Protein AF-A0A2E0VEB1-F1 (afdb_monomer_lite)

Secondary structure (DSSP, 8-state):
-PPPEEEEEEEE--HHHHHHHTT--SEEEEEEEEE-HHHHHHHTT--SS-EEEEEEPPEE-HHHHHHHHHHHHTT-EEEEEEEGGGGBTTB-HHHHHHHHTTEEEEE-TT--B--HHHHHHHTT--SSEEEE--SB--HHHHHHHTT---SEEEEE-SS--HHHHHHHTT---SSEEEEE--TT---HHHHHHHTT--SSEEEEE-SEE-HHHHHHHTT-SSEEEEE-SEE-HHHHHHHTTS-S-EEEEEEEEEE-HHHHHHHHTSS-SEEEEEEEEEEPTTHHHHHHTSSSEEEEEETTS-EEEE-

Foldseek 3Di:
DPFDEAEDEDQEQDLVNLLVQLPDAEEYEYAYQAYELNSLQSVLSRNHDAYEHPDEDHAYAPNSLVSQLSCVVVVRYAYAEYAQVVCVPRDDPVSSLSNQQRYLEYADPVVQDDDLVSLQSQLNAAHAEDEEEYQDDDLNSLLSNLNHAHLEYAYEYADDDLSSLLSVLSHARAAEYHYEYEEPRQDLSSLLSNLSHHHQEYEYEYAEDDLSSLLSVLSRAHAYAYEYLDYDLNSLLNNLQHQYHYEYENACDAAEQSNLLSNQPGNHQEYEYERHAYYDDCSVVSLLVHPHWYWYQHPVRDIDTRD

Sequence (307 aa):
MPVRETNYQDEELSVTKAEELIECGDDLRLVLGRLDCNAARALEAFKGNSIFIDGHLPLLDHCSAESLIALGGKGKLKLHWVVAQQHTGHLDKTTILNLARFADSVNLDGVEELDVQDARILQSFNGTQLLLYPRSMSPEVADLISRASPDLISVSIPEISPETVKALAKSRPWDEFQLDLEDGALTPNIASALSRIYAEHLTLTCTHVDAESAAQLAGYHGTLRLQCPTLGANAVRKLTASIAGLELSLDDTILERDLAEAIANGANPFVHLYGIKSLGAGTADALNSTDKVVYIETNLGEVHDFT

Structure (mmCIF, N/CA/C/O backbone):
data_AF-A0A2E0VEB1-F1
#
_entry.id   AF-A0A2E0VEB1-F1
#
loop_
_atom_site.group_PDB
_atom_site.id
_atom_site.type_symbol
_atom_site.label_atom_id
_atom_site.label_alt_id
_atom_site.label_comp_id
_atom_site.label_asym_id
_atom_site.label_entity_id
_atom_site.label_seq_id
_atom_site.pdbx_PDB_ins_code
_atom_site.Cartn_x
_atom_site.Cartn_y
_atom_site.Cartn_z
_atom_site.occupancy
_atom_site.B_iso_or_equiv
_atom_site.auth_seq_id
_atom_site.auth_comp_id
_atom_site.auth_asym_id
_atom_site.auth_atom_id
_atom_site.pdbx_PDB_model_num
ATOM 1 N N . MET A 1 1 ? -12.094 1.271 -33.494 1.00 46.84 1 MET A N 1
ATOM 2 C CA . MET A 1 1 ? -11.469 0.080 -34.112 1.00 46.84 1 MET A CA 1
ATOM 3 C C . MET A 1 1 ? -10.810 -0.695 -32.987 1.00 46.84 1 MET A C 1
ATOM 5 O O . MET A 1 1 ? -10.234 -0.021 -32.141 1.00 46.84 1 MET A O 1
ATOM 9 N N . PRO A 1 2 ? -10.949 -2.028 -32.896 1.00 49.78 2 PRO A N 1
ATOM 10 C CA . PRO A 1 2 ? -10.245 -2.785 -31.865 1.00 49.78 2 PRO A CA 1
ATOM 11 C C . PRO A 1 2 ? -8.742 -2.581 -32.068 1.00 49.78 2 PRO A C 1
ATOM 13 O O . PRO A 1 2 ? -8.255 -2.753 -33.187 1.00 49.78 2 PRO A O 1
ATOM 16 N N . VAL A 1 3 ? -8.044 -2.149 -31.017 1.00 61.06 3 VAL A N 1
ATOM 17 C CA . VAL A 1 3 ? -6.579 -2.138 -30.997 1.00 61.06 3 VAL A CA 1
ATOM 18 C C . VAL A 1 3 ? -6.155 -3.588 -31.198 1.00 61.06 3 VAL A C 1
ATOM 20 O O . VAL A 1 3 ? -6.628 -4.472 -30.484 1.00 61.06 3 VAL A O 1
ATOM 23 N N . ARG A 1 4 ? -5.382 -3.865 -32.250 1.00 79.56 4 ARG A N 1
ATOM 24 C CA . ARG A 1 4 ? -4.821 -5.203 -32.431 1.00 79.56 4 ARG A CA 1
ATOM 25 C C . ARG A 1 4 ? -3.698 -5.342 -31.421 1.00 79.56 4 ARG A C 1
ATOM 27 O O . ARG A 1 4 ? -2.869 -4.459 -31.298 1.00 79.56 4 ARG A O 1
ATOM 34 N N . GLU A 1 5 ? -3.696 -6.432 -30.686 1.00 88.56 5 GLU A N 1
ATOM 35 C CA . GLU A 1 5 ? -2.723 -6.664 -29.630 1.00 88.56 5 GLU A CA 1
ATOM 36 C C . GLU A 1 5 ? -1.904 -7.894 -29.986 1.00 88.56 5 GLU A C 1
ATOM 38 O O . GLU A 1 5 ? -2.456 -8.929 -30.374 1.00 88.56 5 GLU A O 1
ATOM 43 N N . THR A 1 6 ? -0.583 -7.766 -29.901 1.00 93.25 6 THR A N 1
ATOM 44 C CA . THR A 1 6 ? 0.331 -8.895 -30.070 1.00 93.25 6 THR A CA 1
ATOM 45 C C . THR A 1 6 ? 0.723 -9.397 -28.693 1.00 93.25 6 THR A C 1
ATOM 47 O O . THR A 1 6 ? 1.275 -8.642 -27.905 1.00 93.25 6 THR A O 1
ATOM 50 N N . ASN A 1 7 ? 0.459 -10.671 -28.414 1.00 95.62 7 ASN A N 1
ATOM 51 C CA . ASN A 1 7 ? 0.814 -11.306 -27.149 1.00 95.62 7 ASN A CA 1
ATOM 52 C C . ASN A 1 7 ? 1.990 -12.261 -27.364 1.00 95.62 7 ASN A C 1
ATOM 54 O O . ASN A 1 7 ? 1.951 -13.093 -28.275 1.00 95.62 7 ASN A O 1
ATOM 58 N N . TYR A 1 8 ? 3.011 -12.164 -26.519 1.00 96.38 8 TYR A N 1
ATOM 59 C CA . TYR A 1 8 ? 4.135 -13.090 -26.475 1.00 96.38 8 TYR A CA 1
ATOM 60 C C . TYR A 1 8 ? 4.423 -13.501 -25.034 1.00 96.38 8 TYR A C 1
ATOM 62 O O . TYR A 1 8 ? 4.493 -12.662 -24.138 1.00 96.38 8 TYR A O 1
ATOM 70 N N . GLN A 1 9 ? 4.611 -14.799 -24.823 1.00 97.44 9 GLN A N 1
ATOM 71 C CA . GLN A 1 9 ? 4.950 -15.361 -23.526 1.00 97.44 9 GLN A CA 1
ATOM 72 C C . GLN A 1 9 ? 6.049 -16.398 -23.701 1.00 97.44 9 GLN A C 1
ATOM 74 O O . GLN A 1 9 ? 5.912 -17.300 -24.528 1.00 97.44 9 GLN A O 1
ATOM 79 N N . ASP A 1 10 ? 7.111 -16.270 -22.914 1.00 96.31 10 ASP A N 1
ATOM 80 C CA . ASP A 1 10 ? 8.220 -17.220 -22.872 1.00 96.31 10 ASP A CA 1
ATOM 81 C C . ASP A 1 10 ? 9.024 -17.033 -21.580 1.00 96.31 10 ASP A C 1
ATOM 83 O O . ASP A 1 10 ? 8.872 -16.028 -20.891 1.00 96.31 10 ASP A O 1
ATOM 87 N N . GLU A 1 11 ? 9.903 -17.973 -21.252 1.00 97.12 11 GLU A N 1
ATOM 88 C CA . GLU A 1 11 ? 10.824 -17.800 -20.126 1.00 97.12 11 GLU A CA 1
ATOM 89 C C . GLU A 1 11 ? 11.879 -16.732 -20.438 1.00 97.12 11 GLU A C 1
ATOM 91 O O . GLU A 1 11 ? 12.187 -15.902 -19.591 1.00 97.12 11 GLU A O 1
ATOM 96 N N . GLU A 1 12 ? 12.402 -16.700 -21.664 1.00 96.75 12 GLU A N 1
ATOM 97 C CA . GLU A 1 12 ? 13.431 -15.752 -22.094 1.00 96.75 12 GLU A CA 1
ATOM 98 C C . GLU A 1 12 ? 13.125 -15.247 -23.507 1.00 96.75 12 GLU A C 1
ATOM 100 O O . GLU A 1 12 ? 12.863 -16.027 -24.426 1.00 96.75 12 GLU A O 1
ATOM 105 N N . LEU A 1 13 ? 13.159 -13.927 -23.705 1.00 96.88 13 LEU A N 1
ATOM 106 C CA . LEU A 1 13 ? 12.982 -13.342 -25.032 1.00 96.88 13 LEU A CA 1
ATOM 107 C C . LEU A 1 13 ? 14.304 -13.389 -25.800 1.00 96.88 13 LEU A C 1
ATOM 109 O O . LEU A 1 13 ? 15.215 -12.626 -25.504 1.00 96.88 13 LEU A O 1
ATOM 113 N N . SER A 1 14 ? 14.391 -14.226 -26.833 1.00 96.75 14 SER A N 1
ATOM 114 C CA . SER A 1 14 ? 15.559 -14.217 -27.724 1.00 96.75 14 SER A CA 1
ATOM 115 C C . SER A 1 14 ? 15.633 -12.942 -28.578 1.00 96.75 14 SER A C 1
ATOM 117 O O . SER A 1 14 ? 14.607 -12.391 -28.983 1.00 96.75 14 SER A O 1
ATOM 119 N N . VAL A 1 15 ? 16.849 -12.519 -28.946 1.00 97.38 15 VAL A N 1
ATOM 120 C CA . VAL A 1 15 ? 17.067 -11.355 -29.830 1.00 97.38 15 VAL A CA 1
ATOM 121 C C . VAL A 1 15 ? 16.353 -11.489 -31.178 1.00 97.38 15 VAL A C 1
ATOM 123 O O . VAL A 1 15 ? 15.683 -10.554 -31.600 1.00 97.38 15 VAL A O 1
ATOM 126 N N . THR A 1 16 ? 16.408 -12.661 -31.822 1.00 97.19 16 THR A N 1
ATOM 127 C CA . THR A 1 16 ? 15.713 -12.903 -33.097 1.00 97.19 16 THR A CA 1
ATOM 128 C C . THR A 1 16 ? 14.214 -12.710 -32.938 1.00 97.19 16 THR A C 1
ATOM 130 O O . THR A 1 16 ? 13.568 -12.113 -33.795 1.00 97.19 16 THR A O 1
ATOM 133 N N . LYS A 1 17 ? 13.649 -13.164 -31.813 1.00 97.44 17 LYS A N 1
ATOM 134 C CA . LYS A 1 17 ? 12.229 -12.964 -31.566 1.00 97.44 17 LYS A CA 1
ATOM 135 C C . LYS A 1 17 ? 11.895 -11.501 -31.288 1.00 97.44 17 LYS A C 1
ATOM 137 O O . LYS A 1 17 ? 10.892 -11.012 -31.796 1.00 97.44 17 LYS A O 1
ATOM 142 N N . ALA A 1 18 ? 12.733 -10.792 -30.537 1.00 97.00 18 ALA A N 1
ATOM 143 C CA . ALA A 1 18 ? 12.580 -9.355 -30.327 1.00 97.00 18 ALA A CA 1
ATOM 144 C C . ALA A 1 18 ? 12.595 -8.582 -31.663 1.00 97.00 18 ALA A C 1
ATOM 146 O O . ALA A 1 18 ? 11.740 -7.725 -31.878 1.00 97.00 18 ALA A O 1
ATOM 147 N N . GLU A 1 19 ? 13.494 -8.934 -32.589 1.00 96.50 19 GLU A N 1
ATOM 148 C CA . GLU A 1 19 ? 13.575 -8.357 -33.942 1.00 96.50 19 GLU A CA 1
ATOM 149 C C . GLU A 1 19 ? 12.328 -8.635 -34.800 1.00 96.50 19 GLU A C 1
ATOM 151 O O . GLU A 1 19 ? 11.941 -7.805 -35.620 1.00 96.50 19 GLU A O 1
ATOM 156 N N . GLU A 1 20 ? 11.653 -9.770 -34.609 1.00 95.44 20 GLU A N 1
ATOM 157 C CA . GLU A 1 20 ? 10.352 -10.011 -35.244 1.00 95.44 20 GLU A CA 1
ATOM 158 C C . GLU A 1 20 ? 9.254 -9.120 -34.645 1.00 95.44 20 GLU A C 1
ATOM 160 O O . GLU A 1 20 ? 8.394 -8.610 -35.365 1.00 95.44 20 GLU A O 1
ATOM 165 N N . LEU A 1 21 ? 9.273 -8.938 -33.321 1.00 95.38 21 LEU A N 1
ATOM 166 C CA . LEU A 1 21 ? 8.235 -8.219 -32.581 1.00 95.38 21 LEU A CA 1
ATOM 167 C C . LEU A 1 21 ? 8.317 -6.694 -32.753 1.00 95.38 21 LEU A C 1
ATOM 169 O O . LEU A 1 21 ? 7.299 -6.017 -32.618 1.00 95.38 21 LEU A O 1
ATOM 173 N N . ILE A 1 22 ? 9.481 -6.129 -33.094 1.00 94.81 22 ILE A N 1
ATOM 174 C CA . ILE A 1 22 ? 9.609 -4.673 -33.297 1.00 94.81 22 ILE A CA 1
ATOM 175 C C . ILE A 1 22 ? 8.840 -4.123 -34.497 1.00 94.81 22 ILE A C 1
ATOM 177 O O . ILE A 1 22 ? 8.548 -2.925 -34.540 1.00 94.81 22 ILE A O 1
ATOM 181 N N . GLU A 1 23 ? 8.492 -4.984 -35.453 1.00 91.88 23 GLU A N 1
ATOM 182 C CA . GLU A 1 23 ? 7.692 -4.624 -36.625 1.00 91.88 23 GLU A CA 1
ATOM 183 C C . GLU A 1 23 ? 6.181 -4.637 -36.337 1.00 91.88 23 GLU A C 1
ATOM 185 O O . GLU A 1 23 ? 5.384 -4.231 -37.188 1.00 91.88 23 GLU A O 1
ATOM 190 N N . CYS A 1 24 ? 5.758 -5.068 -35.142 1.00 86.38 24 CYS A N 1
ATOM 191 C CA . CYS A 1 24 ? 4.365 -4.971 -34.722 1.00 86.38 24 CYS A CA 1
ATOM 192 C C . CYS A 1 24 ? 3.960 -3.491 -34.610 1.00 86.38 24 CYS A C 1
ATOM 194 O O . CYS A 1 24 ? 4.562 -2.720 -33.868 1.00 86.38 24 CYS A O 1
ATOM 196 N N . GLY A 1 25 ? 2.941 -3.086 -35.375 1.00 82.50 25 GLY A N 1
ATOM 197 C CA . GLY A 1 25 ? 2.505 -1.686 -35.472 1.00 82.50 25 GLY A CA 1
ATOM 198 C C . GLY A 1 25 ? 1.573 -1.207 -34.354 1.00 82.50 25 GLY A C 1
ATOM 199 O O . GLY A 1 25 ? 1.263 -0.020 -34.304 1.00 82.50 25 GLY A O 1
ATOM 200 N N . ASP A 1 26 ? 1.136 -2.103 -33.472 1.00 90.38 26 ASP A N 1
ATOM 201 C CA . ASP A 1 26 ? 0.163 -1.822 -32.413 1.00 90.38 26 ASP A CA 1
ATOM 202 C C . ASP A 1 26 ? 0.775 -2.067 -31.017 1.00 90.38 26 ASP A C 1
ATOM 204 O O . ASP A 1 26 ? 1.963 -1.817 -30.827 1.00 90.38 26 ASP A O 1
ATOM 208 N N . ASP A 1 27 ? -0.016 -2.494 -30.030 1.00 95.31 27 ASP A N 1
ATOM 209 C CA . ASP A 1 27 ? 0.462 -2.800 -28.679 1.00 95.31 27 ASP A CA 1
ATOM 210 C C . ASP A 1 27 ? 1.055 -4.218 -28.598 1.00 95.31 27 ASP A C 1
ATOM 212 O O . ASP A 1 27 ? 0.548 -5.166 -29.212 1.00 95.31 27 ASP A O 1
ATOM 216 N N . LEU A 1 28 ? 2.141 -4.355 -27.835 1.00 96.75 28 LEU A N 1
ATOM 217 C CA . LEU A 1 28 ? 2.850 -5.609 -27.592 1.00 96.75 28 LEU A CA 1
ATOM 218 C C . LEU A 1 28 ? 2.789 -5.957 -26.104 1.00 96.75 28 LEU A C 1
ATOM 220 O O . LEU A 1 28 ? 3.340 -5.224 -25.290 1.00 96.75 28 LEU A O 1
ATOM 224 N N . ARG A 1 29 ? 2.177 -7.087 -25.751 1.00 97.19 29 ARG A N 1
ATOM 225 C CA . ARG A 1 29 ? 2.224 -7.653 -24.399 1.00 97.19 29 ARG A CA 1
ATOM 226 C C . ARG A 1 29 ? 3.253 -8.764 -24.315 1.00 97.19 29 ARG A C 1
ATOM 228 O O . ARG A 1 29 ? 3.243 -9.692 -25.127 1.00 97.19 29 ARG A O 1
ATOM 235 N N . LEU A 1 30 ? 4.112 -8.668 -23.314 1.00 97.94 30 LEU A N 1
ATOM 236 C CA . LEU A 1 30 ? 5.185 -9.600 -23.016 1.00 97.94 30 LEU A CA 1
ATOM 237 C C . LEU A 1 30 ? 4.976 -10.173 -21.614 1.00 97.94 30 LEU A C 1
ATOM 239 O O . LEU A 1 30 ? 4.878 -9.416 -20.655 1.00 97.94 30 LEU A O 1
ATOM 243 N N . VAL A 1 31 ? 4.972 -11.496 -21.489 1.00 97.81 31 VAL A N 1
ATOM 244 C CA . VAL A 1 31 ? 5.082 -12.198 -20.203 1.00 97.81 31 VAL A CA 1
ATOM 245 C C . VAL A 1 31 ? 6.397 -12.966 -20.229 1.00 97.81 31 VAL A C 1
ATOM 247 O O . VAL A 1 31 ? 6.524 -13.927 -20.987 1.00 97.81 31 VAL A O 1
ATOM 250 N N . LEU A 1 32 ? 7.3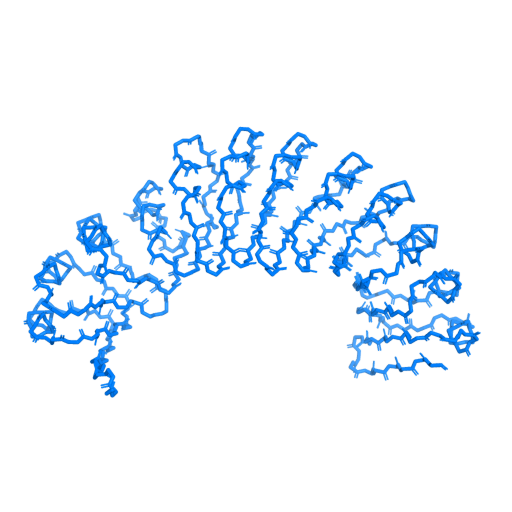86 -12.506 -19.459 1.00 97.50 32 LEU A N 1
ATOM 251 C CA . LEU A 1 32 ? 8.767 -12.996 -19.519 1.00 97.50 32 LEU A CA 1
ATOM 252 C C . LEU A 1 32 ? 9.287 -13.380 -18.132 1.00 97.50 32 LEU A C 1
ATOM 254 O O . LEU A 1 32 ? 9.046 -12.655 -17.169 1.00 97.50 32 LEU A O 1
ATOM 258 N N . GLY A 1 33 ? 10.056 -14.467 -18.040 1.00 96.44 33 GLY A N 1
ATOM 259 C CA . GLY A 1 33 ? 10.854 -14.786 -16.847 1.00 96.44 33 GLY A CA 1
ATOM 260 C C . GLY A 1 33 ? 12.166 -13.992 -16.793 1.00 96.44 33 GLY A C 1
ATOM 261 O O . GLY A 1 33 ? 12.592 -13.527 -15.733 1.00 96.44 33 GLY A O 1
ATOM 262 N N . ARG A 1 34 ? 12.784 -13.770 -17.959 1.00 96.69 34 ARG A N 1
ATOM 263 C CA . ARG A 1 34 ? 14.077 -13.108 -18.138 1.00 96.69 34 ARG A CA 1
ATOM 264 C C . ARG A 1 34 ? 14.112 -12.253 -19.405 1.00 96.69 34 ARG A C 1
ATOM 266 O O . ARG A 1 34 ? 13.533 -12.608 -20.432 1.00 96.69 34 ARG A O 1
ATOM 273 N N . LEU A 1 35 ? 14.852 -11.148 -19.345 1.00 97.69 35 LEU A N 1
ATOM 274 C CA . LEU A 1 35 ? 15.170 -10.311 -20.499 1.00 97.69 35 LEU A CA 1
ATOM 275 C C . LEU A 1 35 ? 16.677 -10.040 -20.542 1.00 97.69 35 LEU A C 1
ATOM 277 O O . LEU A 1 35 ? 17.232 -9.475 -19.600 1.00 97.69 35 LEU A O 1
ATOM 281 N N . ASP A 1 36 ? 17.330 -10.452 -21.629 1.00 96.44 36 ASP A N 1
ATOM 282 C CA . ASP A 1 36 ? 18.749 -10.180 -21.853 1.00 96.44 36 ASP A CA 1
ATOM 283 C C . ASP A 1 36 ? 18.991 -8.837 -22.567 1.00 96.44 36 ASP A C 1
ATOM 285 O O . ASP A 1 36 ? 18.118 -8.284 -23.242 1.00 96.44 36 ASP A O 1
ATOM 289 N N . CYS A 1 37 ? 20.223 -8.340 -22.450 1.00 97.62 37 CYS A N 1
ATOM 290 C CA . CYS A 1 37 ? 20.663 -7.052 -22.984 1.00 97.62 37 CYS A CA 1
ATOM 291 C C . CYS A 1 37 ? 20.481 -6.916 -24.507 1.00 97.62 37 CYS A C 1
ATOM 293 O O . CYS A 1 37 ? 20.159 -5.834 -24.998 1.00 97.62 37 CYS A O 1
ATOM 295 N N . ASN A 1 38 ? 20.682 -7.984 -25.286 1.00 98.25 38 ASN A N 1
ATOM 296 C CA . ASN A 1 38 ? 20.546 -7.929 -26.743 1.00 98.25 38 ASN A CA 1
ATOM 297 C C . ASN A 1 38 ? 19.075 -7.861 -27.155 1.00 98.25 38 ASN A C 1
ATOM 299 O O . ASN A 1 38 ? 18.721 -7.058 -28.018 1.00 98.25 38 ASN A O 1
ATOM 303 N N . ALA A 1 39 ? 18.221 -8.664 -26.522 1.00 98.19 39 ALA A N 1
ATOM 304 C CA . ALA A 1 39 ? 16.784 -8.617 -26.748 1.00 98.19 39 ALA A CA 1
ATOM 305 C C . ALA A 1 39 ? 16.184 -7.276 -26.298 1.00 98.19 39 ALA A C 1
ATOM 307 O O . ALA A 1 39 ? 15.417 -6.668 -27.044 1.00 98.19 39 ALA A O 1
ATOM 308 N N . ALA A 1 40 ? 16.592 -6.757 -25.135 1.00 98.19 40 ALA A N 1
ATOM 309 C CA . ALA A 1 40 ? 16.161 -5.450 -24.642 1.00 98.19 40 ALA A CA 1
ATOM 310 C C . ALA A 1 40 ? 16.542 -4.312 -25.604 1.00 98.19 40 ALA A C 1
ATOM 312 O O . ALA A 1 40 ? 15.709 -3.465 -25.925 1.00 98.19 40 ALA A O 1
ATOM 313 N N . ARG A 1 41 ? 17.773 -4.329 -26.134 1.00 98.44 41 ARG A N 1
ATOM 314 C CA . ARG A 1 41 ? 18.223 -3.364 -27.149 1.00 98.44 41 ARG A CA 1
ATOM 315 C C . ARG A 1 41 ? 17.449 -3.477 -28.452 1.00 98.44 41 ARG A C 1
ATOM 317 O O . ARG A 1 41 ? 17.133 -2.452 -29.050 1.00 98.44 41 ARG A O 1
ATOM 324 N N . ALA A 1 42 ? 17.138 -4.693 -28.898 1.00 98.00 42 ALA A N 1
ATOM 325 C CA . ALA A 1 42 ? 16.310 -4.882 -30.084 1.00 98.00 42 ALA A CA 1
ATOM 326 C C . ALA A 1 42 ? 14.936 -4.220 -29.890 1.00 98.00 42 ALA A C 1
ATOM 328 O O . ALA A 1 42 ? 14.505 -3.466 -30.760 1.00 98.00 42 ALA A O 1
ATOM 329 N N . LEU A 1 43 ? 14.307 -4.392 -28.719 1.00 97.94 43 LEU A N 1
ATOM 330 C CA . LEU A 1 43 ? 13.018 -3.771 -28.391 1.00 97.94 43 LEU A CA 1
ATOM 331 C C . LEU A 1 43 ? 13.036 -2.233 -28.420 1.00 97.94 43 LEU A C 1
ATOM 333 O O . LEU A 1 43 ? 11.991 -1.630 -28.652 1.00 97.94 43 LEU A O 1
ATOM 337 N N . GLU A 1 44 ? 14.180 -1.563 -28.258 1.00 96.94 44 GLU A N 1
ATOM 338 C CA . GLU A 1 44 ? 14.247 -0.095 -28.374 1.00 96.94 44 GLU A CA 1
ATOM 339 C C . GLU A 1 44 ? 13.838 0.436 -29.758 1.00 96.94 44 GLU A C 1
ATOM 341 O O . GLU A 1 44 ? 13.469 1.612 -29.882 1.00 96.94 44 GLU A O 1
ATOM 346 N N . ALA A 1 45 ? 13.910 -0.417 -30.787 1.00 96.44 45 ALA A N 1
ATOM 347 C CA . ALA A 1 45 ? 13.487 -0.128 -32.153 1.00 96.44 45 ALA A CA 1
ATOM 348 C C . ALA A 1 45 ? 11.994 -0.413 -32.407 1.00 96.44 45 ALA A C 1
ATOM 350 O O . ALA A 1 45 ? 11.546 -0.300 -33.550 1.00 96.44 45 ALA A O 1
ATOM 351 N N . PHE A 1 46 ? 11.223 -0.771 -31.371 1.00 96.81 46 PHE A N 1
ATOM 352 C CA . PHE A 1 46 ? 9.793 -1.056 -31.473 1.00 96.81 46 PHE A CA 1
ATOM 353 C C . PHE A 1 46 ? 9.024 0.107 -32.109 1.00 96.81 46 PHE A C 1
ATOM 355 O O . PHE A 1 46 ? 9.031 1.239 -31.614 1.00 96.81 46 PHE A O 1
ATOM 362 N N . LYS A 1 47 ? 8.355 -0.183 -33.231 1.00 94.88 47 LYS A N 1
ATOM 363 C CA . LYS A 1 47 ? 7.630 0.813 -34.035 1.00 94.88 47 LYS A CA 1
ATOM 364 C C . LYS A 1 47 ?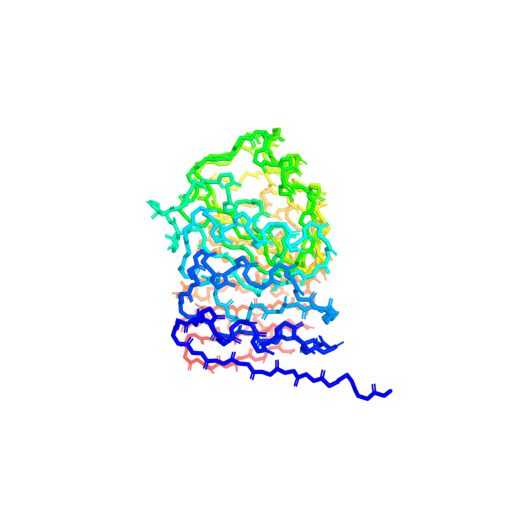 6.176 0.988 -33.604 1.00 94.88 47 LYS A C 1
ATOM 366 O O . LYS A 1 47 ? 5.561 1.985 -33.985 1.00 94.88 47 LYS A O 1
ATOM 371 N N . GLY A 1 48 ? 5.643 0.033 -32.843 1.00 94.44 48 GLY A N 1
ATOM 372 C CA . GLY A 1 48 ? 4.267 0.030 -32.362 1.00 94.44 48 GLY A CA 1
ATOM 373 C C . GLY A 1 48 ? 3.994 1.069 -31.280 1.00 94.44 48 GLY A C 1
ATOM 374 O O . GLY A 1 48 ? 4.804 1.962 -31.023 1.00 94.44 48 GLY A O 1
ATOM 375 N N . ASN A 1 49 ? 2.829 0.983 -30.643 1.00 94.75 49 ASN A N 1
ATOM 376 C CA . ASN A 1 49 ? 2.324 2.014 -29.735 1.00 94.75 49 ASN A CA 1
ATOM 377 C C . ASN A 1 49 ? 2.924 1.918 -28.334 1.00 94.75 49 ASN A C 1
ATOM 3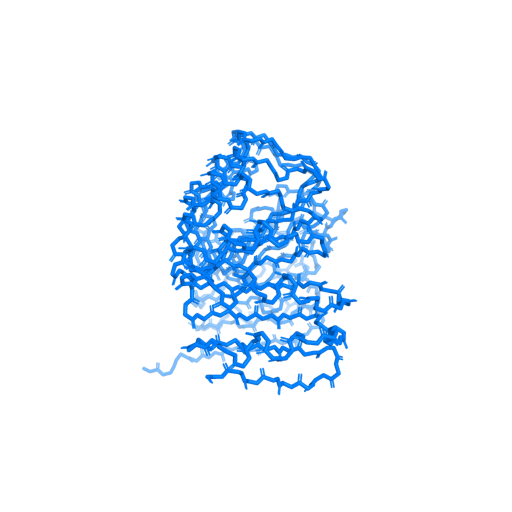79 O O . ASN A 1 49 ? 3.508 2.901 -27.875 1.00 94.75 49 ASN A O 1
ATOM 383 N N . SER A 1 50 ? 2.793 0.771 -27.672 1.00 96.19 50 SER A N 1
ATOM 384 C CA . SER A 1 50 ? 3.331 0.503 -26.336 1.00 96.19 50 SER A CA 1
ATOM 385 C C . SER A 1 50 ? 3.738 -0.963 -26.178 1.00 96.19 50 SER A C 1
ATOM 387 O O . SER A 1 50 ? 3.168 -1.855 -26.801 1.00 96.19 50 SER A O 1
ATOM 389 N N . ILE A 1 51 ? 4.727 -1.192 -25.321 1.00 97.81 51 ILE A N 1
ATOM 390 C CA . ILE A 1 51 ? 5.143 -2.491 -24.810 1.00 97.81 51 ILE A CA 1
ATOM 391 C C . ILE A 1 51 ? 4.651 -2.585 -23.368 1.00 97.81 51 ILE A C 1
ATOM 393 O O . ILE A 1 51 ? 4.989 -1.741 -22.537 1.00 97.81 51 ILE A O 1
ATOM 397 N N . PHE A 1 52 ? 3.876 -3.619 -23.086 1.00 97.69 52 PHE A N 1
ATOM 398 C CA . PHE A 1 52 ? 3.390 -3.979 -21.765 1.00 97.69 52 PHE A CA 1
ATOM 399 C C . PHE A 1 52 ? 4.167 -5.204 -21.306 1.00 97.69 52 PHE A C 1
ATOM 401 O O . PHE A 1 52 ? 4.149 -6.232 -21.981 1.00 97.69 52 PHE A O 1
ATOM 408 N N . ILE A 1 53 ? 4.866 -5.098 -20.183 1.00 97.94 53 ILE A N 1
ATOM 409 C CA . ILE A 1 53 ? 5.427 -6.264 -19.505 1.00 97.94 53 ILE A CA 1
ATOM 410 C C . ILE A 1 53 ? 4.425 -6.672 -18.430 1.00 97.94 53 ILE A C 1
ATOM 412 O O . ILE A 1 53 ? 4.323 -6.028 -17.383 1.00 97.94 53 ILE A O 1
ATOM 416 N N . ASP A 1 54 ? 3.660 -7.713 -18.739 1.00 96.19 54 ASP A N 1
ATOM 417 C CA . ASP A 1 54 ? 2.602 -8.243 -17.893 1.00 96.19 54 ASP A CA 1
ATOM 418 C C . ASP A 1 54 ? 3.187 -9.197 -16.843 1.00 96.19 54 ASP A C 1
ATOM 420 O O . ASP A 1 54 ? 4.058 -10.023 -17.119 1.00 96.19 54 ASP A O 1
ATOM 424 N N . GLY A 1 55 ? 2.667 -9.097 -15.620 1.00 94.38 55 GLY A N 1
ATOM 425 C CA . GLY A 1 55 ? 3.174 -9.842 -14.466 1.00 94.38 55 GLY A CA 1
ATOM 426 C C . GLY A 1 55 ? 4.307 -9.108 -13.747 1.00 94.38 55 GLY A C 1
ATOM 427 O O . GLY A 1 55 ? 4.271 -7.886 -13.604 1.00 94.38 55 GLY A O 1
ATOM 428 N N . HIS A 1 56 ? 5.282 -9.861 -13.240 1.00 95.00 56 HIS A N 1
ATOM 429 C CA . HIS A 1 56 ? 6.447 -9.294 -12.561 1.00 95.00 56 HIS A CA 1
ATOM 430 C C . HIS A 1 56 ? 7.504 -8.828 -13.566 1.00 95.00 56 HIS A C 1
ATOM 432 O O . HIS A 1 56 ? 7.670 -9.427 -14.627 1.00 95.00 56 HIS A O 1
ATOM 438 N N . LEU A 1 57 ? 8.254 -7.784 -13.205 1.00 97.19 57 LEU A N 1
ATOM 439 C CA . LEU A 1 57 ? 9.443 -7.355 -13.936 1.00 97.19 57 LEU A CA 1
ATOM 440 C C . LEU A 1 57 ? 10.400 -8.556 -14.124 1.00 97.19 57 LEU A C 1
ATOM 442 O O . LEU A 1 57 ? 10.854 -9.101 -13.111 1.00 97.19 57 LEU A O 1
ATOM 446 N N . PRO A 1 58 ? 10.726 -8.962 -15.371 1.00 97.31 58 PRO A N 1
ATOM 447 C CA . PRO A 1 58 ? 11.579 -10.117 -15.636 1.00 97.31 58 PRO A CA 1
ATOM 448 C C . PRO A 1 58 ? 12.962 -9.922 -15.033 1.00 97.31 58 PRO A C 1
ATOM 450 O O . PRO A 1 58 ? 13.442 -8.795 -14.930 1.00 97.31 58 PRO A O 1
ATOM 453 N N . LEU A 1 59 ? 13.645 -11.017 -14.700 1.00 96.31 59 LEU A N 1
ATOM 454 C CA . LEU A 1 59 ? 15.053 -10.959 -14.312 1.00 96.31 59 LEU A CA 1
ATOM 455 C C . LEU A 1 59 ? 15.869 -10.319 -15.437 1.00 96.31 59 LEU A C 1
ATOM 457 O O . LEU A 1 59 ? 15.824 -10.766 -16.585 1.00 96.31 59 LEU A O 1
ATOM 461 N N . LEU A 1 60 ? 16.606 -9.262 -15.114 1.00 96.38 60 LEU A N 1
ATOM 462 C CA . LEU A 1 60 ? 17.302 -8.453 -16.104 1.00 96.38 60 LEU A CA 1
ATOM 463 C C . LEU A 1 60 ? 18.570 -7.836 -15.505 1.00 96.38 60 LEU A C 1
ATOM 465 O O . LEU A 1 60 ? 18.683 -7.665 -14.292 1.00 96.38 60 LEU A O 1
ATOM 469 N N . ASP A 1 61 ? 19.549 -7.550 -16.357 1.00 95.31 61 ASP A N 1
ATOM 470 C CA . ASP A 1 61 ? 20.796 -6.885 -15.971 1.00 95.31 61 ASP A CA 1
ATOM 471 C C . ASP A 1 61 ? 20.724 -5.364 -16.190 1.00 95.31 61 ASP A C 1
ATOM 473 O O . ASP A 1 61 ? 19.759 -4.845 -16.755 1.00 95.31 61 ASP A O 1
ATOM 477 N N . HIS A 1 62 ? 21.757 -4.628 -15.765 1.00 96.69 62 HIS A N 1
ATOM 478 C CA . HIS A 1 62 ? 21.818 -3.172 -15.945 1.00 96.69 62 HIS A CA 1
ATOM 479 C C . HIS A 1 62 ? 21.626 -2.726 -17.395 1.00 96.69 62 HIS A C 1
ATOM 481 O O . HIS A 1 62 ? 20.913 -1.759 -17.635 1.00 96.69 62 HIS A O 1
ATOM 487 N N . CYS A 1 63 ? 22.210 -3.436 -18.366 1.00 97.12 63 CYS A N 1
ATOM 488 C CA . CYS A 1 63 ? 22.039 -3.089 -19.778 1.00 97.12 63 CYS A CA 1
ATOM 489 C C . CYS A 1 63 ? 20.566 -3.186 -20.202 1.00 97.12 63 CYS A C 1
ATOM 491 O O . CYS A 1 63 ? 20.028 -2.283 -20.840 1.00 97.12 63 CYS A O 1
ATOM 493 N N . SER A 1 64 ? 19.907 -4.278 -19.827 1.00 97.88 64 SER A N 1
ATOM 494 C CA . SER A 1 64 ? 18.497 -4.504 -20.130 1.00 97.88 64 SER A CA 1
ATOM 495 C C . SER A 1 64 ? 17.614 -3.455 -19.449 1.00 97.88 64 SER A C 1
ATOM 497 O O . SER A 1 64 ? 16.662 -2.955 -20.051 1.00 97.88 64 SER A O 1
ATOM 499 N N . ALA A 1 65 ? 17.961 -3.069 -18.216 1.00 98.19 65 ALA A N 1
ATOM 500 C CA . ALA A 1 65 ? 17.263 -2.035 -17.461 1.00 98.19 65 ALA A CA 1
ATOM 501 C C . ALA A 1 65 ? 17.357 -0.676 -18.159 1.00 98.19 65 ALA A C 1
ATOM 503 O O . ALA A 1 65 ? 16.349 0.014 -18.294 1.00 98.19 65 ALA A O 1
ATOM 504 N N . GLU A 1 66 ? 18.547 -0.302 -18.635 1.00 98.25 66 GLU A N 1
ATOM 505 C CA . GLU A 1 66 ? 18.773 0.940 -19.378 1.00 98.25 66 GLU A CA 1
ATOM 506 C C . GLU A 1 66 ? 17.904 1.011 -20.638 1.00 98.25 66 GLU A C 1
ATOM 508 O O . GLU A 1 66 ? 17.264 2.037 -20.879 1.00 98.25 66 GLU A O 1
ATOM 513 N N . SER A 1 67 ? 17.808 -0.083 -21.400 1.00 98.38 67 SER A N 1
ATOM 514 C CA . SER A 1 67 ? 16.942 -0.160 -22.583 1.00 98.38 67 SER A CA 1
ATOM 515 C C . SER A 1 67 ? 15.459 0.005 -22.235 1.00 98.38 67 SER A C 1
ATOM 517 O O . SER A 1 67 ? 14.739 0.752 -22.906 1.00 98.38 67 SER A O 1
ATOM 519 N N . LEU A 1 68 ? 14.991 -0.626 -21.153 1.00 98.38 68 LEU A N 1
ATOM 520 C CA . LEU A 1 68 ? 13.619 -0.446 -20.670 1.00 98.38 68 LEU A CA 1
ATOM 521 C C . LEU A 1 68 ? 13.365 0.990 -20.187 1.00 98.38 68 LEU A C 1
ATOM 523 O O . LEU A 1 68 ? 12.358 1.595 -20.555 1.00 98.38 68 LEU A O 1
ATOM 527 N N . ILE A 1 69 ? 14.292 1.589 -19.438 1.00 98.00 69 ILE A N 1
ATOM 528 C CA . ILE A 1 69 ? 14.201 2.993 -19.009 1.00 98.00 69 ILE A CA 1
ATOM 529 C C . ILE A 1 69 ? 14.149 3.925 -20.228 1.00 98.00 69 ILE A C 1
ATOM 531 O O . ILE A 1 69 ? 13.360 4.873 -20.247 1.00 98.00 69 ILE A O 1
ATOM 535 N N . ALA A 1 70 ? 14.935 3.649 -21.274 1.00 98.06 70 ALA A N 1
ATOM 536 C CA . ALA A 1 70 ? 14.913 4.414 -22.517 1.00 98.06 70 ALA A CA 1
ATOM 537 C C . ALA A 1 70 ? 13.564 4.299 -23.249 1.00 98.06 70 ALA A C 1
ATOM 539 O O . ALA A 1 70 ? 13.058 5.299 -23.767 1.00 98.06 70 ALA A O 1
ATOM 540 N N . LEU A 1 71 ? 12.949 3.112 -23.271 1.00 97.75 71 LEU A N 1
ATOM 541 C CA . LEU A 1 71 ? 11.592 2.909 -23.791 1.00 97.75 71 LEU A CA 1
ATOM 542 C C . LEU A 1 71 ? 10.541 3.662 -22.961 1.00 97.75 71 LEU A C 1
ATOM 544 O O . LEU A 1 71 ? 9.693 4.356 -23.528 1.00 97.75 71 LEU A O 1
ATOM 548 N N . GLY A 1 72 ? 10.627 3.596 -21.632 1.00 96.44 72 GLY A N 1
ATOM 549 C CA . GLY A 1 72 ? 9.753 4.339 -20.723 1.00 96.44 72 GLY A CA 1
ATOM 550 C C . GLY A 1 72 ? 9.859 5.852 -20.911 1.00 96.44 72 GLY A C 1
ATOM 551 O O . GLY A 1 72 ? 8.844 6.537 -21.024 1.00 96.44 72 GLY A O 1
ATOM 552 N N . GLY A 1 73 ? 11.074 6.378 -21.084 1.00 96.00 73 GLY A N 1
ATOM 553 C CA . GLY A 1 73 ? 11.313 7.791 -21.396 1.00 96.00 73 GLY A CA 1
ATOM 554 C C . GLY A 1 73 ? 10.698 8.256 -22.725 1.00 96.00 73 GLY A C 1
ATOM 555 O O . GLY A 1 73 ? 10.416 9.443 -22.887 1.00 96.00 73 GLY A O 1
ATOM 556 N N . LYS A 1 74 ? 10.440 7.330 -23.659 1.00 96.50 74 LYS A N 1
ATOM 557 C CA . LYS A 1 74 ? 9.721 7.577 -24.924 1.00 96.50 74 LYS A CA 1
ATOM 558 C C . LYS A 1 74 ? 8.201 7.374 -24.802 1.00 96.50 74 LYS A C 1
ATOM 560 O O . LYS A 1 74 ? 7.502 7.483 -25.807 1.00 96.50 74 LYS A O 1
ATOM 565 N N . GLY A 1 75 ? 7.691 7.046 -23.612 1.00 95.69 75 GLY A N 1
ATOM 566 C CA . GLY A 1 75 ? 6.285 6.698 -23.388 1.00 95.69 75 GLY A CA 1
ATOM 567 C C . GLY A 1 75 ? 5.873 5.372 -24.034 1.00 95.69 75 GLY A C 1
ATOM 568 O O . GLY A 1 75 ? 4.704 5.197 -24.361 1.00 95.69 75 GLY A O 1
ATOM 569 N N . LYS A 1 76 ? 6.835 4.469 -24.279 1.00 96.56 76 LYS A N 1
ATOM 570 C CA . LYS A 1 76 ? 6.620 3.179 -24.954 1.00 96.56 76 LYS A CA 1
ATOM 571 C C . LYS A 1 76 ? 6.558 1.990 -24.007 1.00 96.56 76 LYS A C 1
ATOM 573 O O . LYS A 1 76 ? 6.252 0.906 -24.476 1.00 96.56 76 LYS A O 1
ATOM 578 N N . LEU A 1 77 ? 6.871 2.160 -22.727 1.00 97.81 77 LEU A N 1
ATOM 579 C CA . LEU A 1 77 ? 6.905 1.066 -21.762 1.00 97.81 77 LEU A CA 1
ATOM 580 C C . LEU A 1 77 ? 5.822 1.247 -20.708 1.00 97.81 77 LEU A C 1
ATOM 582 O O . LEU A 1 77 ? 5.678 2.337 -20.154 1.00 97.81 77 LEU A O 1
ATOM 586 N N . LYS A 1 78 ? 5.139 0.148 -20.401 1.00 97.50 78 LYS A N 1
ATOM 587 C CA . LYS A 1 78 ? 4.360 -0.034 -19.182 1.00 97.50 78 LYS A CA 1
ATOM 588 C C . LYS A 1 78 ? 4.755 -1.351 -18.535 1.00 97.50 78 LYS A C 1
ATOM 590 O O . LYS A 1 78 ? 4.902 -2.365 -19.215 1.00 97.50 78 LYS A O 1
ATOM 595 N N . LEU A 1 79 ? 4.952 -1.321 -17.230 1.00 98.06 79 LEU A N 1
ATOM 596 C CA . LEU A 1 79 ? 5.254 -2.488 -16.415 1.00 98.06 79 LEU A CA 1
ATOM 597 C C . LEU A 1 79 ? 4.035 -2.762 -15.542 1.00 98.06 79 LEU A C 1
ATOM 599 O O . LEU A 1 79 ? 3.485 -1.833 -14.965 1.00 98.06 79 LEU A O 1
ATOM 603 N N . HIS A 1 80 ? 3.614 -4.012 -15.407 1.00 97.69 80 HIS A N 1
ATOM 604 C CA . HIS A 1 80 ? 2.521 -4.307 -14.489 1.00 97.69 80 HIS A CA 1
ATOM 605 C C . HIS A 1 80 ? 3.008 -4.232 -13.034 1.00 97.69 80 HIS A C 1
ATOM 607 O O . HIS A 1 80 ? 2.514 -3.414 -12.262 1.00 97.69 80 HIS A O 1
ATOM 613 N N . TRP A 1 81 ? 4.025 -5.020 -12.666 1.00 97.44 81 TRP A N 1
ATOM 614 C CA . TRP A 1 81 ? 4.511 -5.078 -11.285 1.00 97.44 81 TRP A CA 1
ATOM 615 C C . TRP A 1 81 ? 6.038 -5.018 -11.180 1.00 97.44 81 TRP A C 1
ATOM 617 O O . TRP A 1 81 ? 6.748 -5.852 -11.740 1.00 97.44 81 TRP A O 1
ATOM 627 N N . VAL A 1 82 ? 6.557 -4.087 -10.377 1.00 97.88 82 VAL A N 1
ATOM 628 C CA . VAL A 1 82 ? 7.967 -4.054 -9.949 1.00 97.88 82 VAL A CA 1
ATOM 629 C C . VAL A 1 82 ? 8.072 -4.454 -8.477 1.00 97.88 82 VAL A C 1
ATOM 631 O O . VAL A 1 82 ? 7.506 -3.784 -7.619 1.00 97.88 82 VAL A O 1
ATOM 634 N N . VAL A 1 83 ? 8.803 -5.531 -8.176 1.00 96.81 83 VAL A N 1
ATOM 635 C CA . VAL A 1 83 ? 9.092 -5.978 -6.800 1.00 96.81 83 VAL A CA 1
ATOM 636 C C . VAL A 1 83 ? 10.598 -5.884 -6.562 1.00 96.81 83 VAL A C 1
ATOM 638 O O . VAL A 1 83 ? 11.367 -6.653 -7.135 1.00 96.81 83 VAL A O 1
ATOM 641 N N . ALA A 1 84 ? 11.039 -4.934 -5.738 1.00 96.00 84 ALA A N 1
ATOM 642 C CA . ALA A 1 84 ? 12.459 -4.611 -5.584 1.00 96.00 84 ALA A CA 1
ATOM 643 C C . ALA A 1 84 ? 13.295 -5.789 -5.046 1.00 96.00 84 ALA A C 1
ATOM 645 O O . ALA A 1 84 ? 14.403 -6.038 -5.532 1.00 96.00 84 ALA A O 1
ATOM 646 N N . GLN A 1 85 ? 12.744 -6.569 -4.113 1.00 94.62 85 GLN A N 1
ATOM 647 C CA . GLN A 1 85 ? 13.400 -7.746 -3.543 1.00 94.62 85 GLN A CA 1
ATOM 648 C C . GLN A 1 85 ? 13.829 -8.769 -4.609 1.00 94.62 85 GLN A C 1
ATOM 650 O O . GLN A 1 85 ? 14.905 -9.353 -4.494 1.00 94.62 85 GLN A O 1
ATOM 655 N N . GLN A 1 86 ? 13.046 -8.940 -5.683 1.00 93.81 86 GLN A N 1
ATOM 656 C CA . GLN A 1 86 ? 13.356 -9.882 -6.772 1.00 93.81 86 GLN A CA 1
ATOM 657 C C . GLN A 1 86 ? 14.616 -9.494 -7.561 1.00 93.81 86 GLN A C 1
ATOM 659 O O . GLN A 1 86 ? 15.219 -10.340 -8.215 1.00 93.81 86 GLN A O 1
ATOM 664 N N . HIS A 1 87 ? 15.029 -8.227 -7.477 1.00 93.69 87 HIS A N 1
ATOM 665 C CA . HIS A 1 87 ? 16.164 -7.664 -8.214 1.00 93.69 87 HIS A CA 1
ATOM 666 C C . HIS A 1 87 ? 17.325 -7.254 -7.304 1.00 93.69 87 HIS A C 1
ATOM 668 O O . HIS A 1 87 ? 18.339 -6.732 -7.774 1.00 93.69 87 HIS A O 1
ATOM 674 N N . THR A 1 88 ? 17.209 -7.515 -6.000 1.00 88.50 88 THR A N 1
ATOM 675 C CA . THR A 1 88 ? 18.266 -7.218 -5.031 1.00 88.50 88 THR A CA 1
ATOM 676 C C . THR A 1 88 ? 19.521 -8.024 -5.357 1.00 88.50 88 THR A C 1
ATOM 678 O O . THR A 1 88 ? 19.476 -9.238 -5.534 1.00 88.50 88 THR A O 1
ATOM 681 N N . GLY A 1 89 ? 20.661 -7.338 -5.456 1.00 88.00 89 GLY A N 1
ATOM 682 C CA . GLY A 1 89 ? 21.944 -7.943 -5.833 1.00 88.00 89 GLY A CA 1
ATOM 683 C C . GLY A 1 89 ? 22.174 -8.079 -7.343 1.00 88.00 89 GLY A C 1
ATOM 684 O O . GLY A 1 89 ? 23.303 -8.355 -7.746 1.00 88.00 89 GLY A O 1
ATOM 685 N N . HIS A 1 90 ? 21.153 -7.834 -8.171 1.00 91.38 90 HIS A N 1
ATOM 686 C CA . HIS A 1 90 ? 21.261 -7.808 -9.635 1.00 91.38 90 HIS A CA 1
ATOM 687 C C . HIS A 1 90 ? 21.244 -6.384 -10.186 1.00 91.38 90 HIS A C 1
ATOM 689 O O . HIS A 1 90 ? 22.059 -6.048 -11.042 1.00 91.38 90 HIS A O 1
ATOM 695 N N . LEU A 1 91 ? 20.353 -5.545 -9.657 1.00 95.81 91 LEU A N 1
ATOM 696 C CA . LEU A 1 91 ? 20.236 -4.133 -9.998 1.00 95.81 91 LEU A CA 1
ATOM 697 C C . LEU A 1 91 ? 20.511 -3.279 -8.764 1.00 95.81 91 LEU A C 1
ATOM 699 O O . LEU A 1 91 ? 20.245 -3.682 -7.630 1.00 95.81 91 LEU A O 1
ATOM 703 N N . ASP A 1 92 ? 21.043 -2.080 -8.983 1.00 94.94 92 ASP A N 1
ATOM 704 C CA . ASP A 1 92 ? 21.101 -1.089 -7.914 1.00 94.94 92 ASP A CA 1
ATOM 705 C C . ASP A 1 92 ? 19.714 -0.479 -7.649 1.00 94.94 92 ASP A C 1
ATOM 707 O O . ASP A 1 92 ? 18.822 -0.474 -8.503 1.00 94.94 92 ASP A O 1
ATOM 711 N N . LYS A 1 93 ? 19.551 0.066 -6.438 1.00 94.75 93 LYS A N 1
ATOM 712 C CA . LYS A 1 93 ? 18.313 0.708 -5.978 1.00 94.75 93 LYS A CA 1
ATOM 713 C C . LYS A 1 93 ? 17.824 1.777 -6.958 1.00 94.75 93 LYS A C 1
ATOM 715 O O . LYS A 1 93 ? 16.646 1.808 -7.298 1.00 94.75 93 LYS A O 1
ATOM 720 N N . THR A 1 94 ? 18.716 2.644 -7.430 1.00 95.38 94 THR A N 1
ATOM 721 C CA . THR A 1 94 ? 18.356 3.759 -8.314 1.00 95.38 94 THR A CA 1
ATOM 722 C C . THR A 1 94 ? 17.793 3.267 -9.648 1.00 95.38 94 THR A C 1
ATOM 724 O O . THR A 1 94 ? 16.843 3.853 -10.167 1.00 95.38 94 THR A O 1
ATOM 727 N N . THR A 1 95 ? 18.322 2.175 -10.192 1.00 96.75 95 THR A N 1
ATOM 728 C CA . THR A 1 95 ? 17.823 1.537 -11.414 1.00 96.75 95 THR A CA 1
ATOM 729 C C . THR A 1 95 ? 16.412 0.984 -11.208 1.00 96.75 95 THR A C 1
ATOM 731 O O . THR A 1 95 ? 15.523 1.268 -12.013 1.00 96.75 95 THR A O 1
ATOM 734 N N . ILE A 1 96 ? 16.167 0.287 -10.092 1.00 96.69 96 ILE A N 1
ATOM 735 C CA . ILE A 1 96 ? 14.835 -0.231 -9.732 1.00 96.69 96 ILE A CA 1
ATOM 736 C C . ILE A 1 96 ? 13.823 0.915 -9.600 1.00 96.69 96 ILE A C 1
ATOM 738 O O . ILE A 1 96 ? 12.741 0.857 -10.183 1.00 96.69 96 ILE A O 1
ATOM 742 N N . LEU A 1 97 ? 14.181 1.991 -8.894 1.00 96.00 97 LEU A N 1
ATOM 743 C CA . LEU A 1 97 ? 13.302 3.150 -8.712 1.00 96.00 97 LEU A CA 1
ATOM 744 C C . LEU A 1 97 ? 12.997 3.873 -10.030 1.00 96.00 97 LEU A C 1
ATOM 746 O O . LEU A 1 97 ? 11.884 4.357 -10.225 1.00 96.00 97 LEU A O 1
ATOM 750 N N . ASN A 1 98 ? 13.952 3.939 -10.962 1.00 96.12 98 ASN A N 1
ATOM 751 C CA . ASN A 1 98 ? 13.694 4.518 -12.280 1.00 96.12 98 ASN A CA 1
ATOM 752 C C . ASN A 1 98 ? 12.734 3.666 -13.116 1.00 96.12 98 ASN A C 1
ATOM 754 O O . ASN A 1 98 ? 11.892 4.235 -13.809 1.00 96.12 98 ASN A O 1
ATOM 758 N N . LEU A 1 99 ? 12.821 2.335 -13.027 1.00 96.94 99 LEU A N 1
ATOM 759 C CA . LEU A 1 99 ? 11.861 1.430 -13.664 1.00 96.94 99 LEU A CA 1
ATOM 760 C C . LEU A 1 99 ? 10.467 1.545 -13.034 1.00 96.94 99 LEU A C 1
ATOM 762 O O . LEU A 1 99 ? 9.477 1.591 -13.758 1.00 96.94 99 LEU A O 1
ATOM 766 N N . ALA A 1 100 ? 10.390 1.672 -11.707 1.00 95.56 100 ALA A N 1
ATOM 767 C CA . ALA A 1 100 ? 9.139 1.790 -10.953 1.00 95.56 100 ALA A CA 1
ATOM 768 C C . ALA A 1 100 ? 8.230 2.939 -11.435 1.00 95.56 100 ALA A C 1
ATOM 770 O O . ALA A 1 100 ? 7.012 2.850 -11.330 1.00 95.56 100 ALA A O 1
ATOM 771 N N . ARG A 1 101 ? 8.794 3.995 -12.033 1.00 94.25 101 ARG A N 1
ATOM 772 C CA . ARG A 1 101 ? 8.034 5.116 -12.622 1.00 94.25 101 ARG A CA 1
ATOM 773 C C . ARG A 1 101 ? 7.137 4.714 -13.794 1.00 94.25 101 ARG A C 1
ATOM 775 O O . ARG A 1 101 ? 6.242 5.472 -14.150 1.00 94.25 101 ARG A O 1
ATOM 782 N N . PHE A 1 102 ? 7.436 3.591 -14.437 1.00 95.75 102 PHE A N 1
ATOM 783 C CA . PHE A 1 102 ? 6.687 3.069 -15.579 1.00 95.75 102 PHE A CA 1
ATOM 784 C C . PHE A 1 102 ? 5.779 1.905 -15.179 1.00 95.75 102 PHE A C 1
ATOM 786 O O . PHE A 1 102 ? 5.235 1.243 -16.062 1.00 95.75 102 PHE A O 1
ATOM 793 N N . ALA A 1 103 ? 5.668 1.625 -13.878 1.00 97.38 103 ALA A N 1
ATOM 794 C CA . ALA A 1 103 ? 4.898 0.514 -13.358 1.00 97.38 103 ALA A CA 1
ATOM 795 C C . ALA A 1 103 ? 3.503 0.933 -12.897 1.00 97.38 103 ALA A C 1
ATOM 797 O O . ALA A 1 103 ? 3.331 2.023 -12.352 1.00 97.38 103 ALA A O 1
ATOM 798 N N . ASP A 1 104 ? 2.537 0.035 -13.063 1.00 97.50 104 ASP A N 1
ATOM 799 C CA . ASP A 1 104 ? 1.216 0.170 -12.456 1.00 97.50 104 ASP A CA 1
ATOM 800 C C . ASP A 1 104 ? 1.310 -0.104 -10.946 1.00 97.50 104 ASP A C 1
ATOM 802 O O . ASP A 1 104 ? 0.789 0.665 -10.146 1.00 97.50 104 ASP A O 1
ATOM 806 N N . SER A 1 105 ? 2.050 -1.133 -10.525 1.00 98.38 105 SER A N 1
ATOM 807 C CA . SER A 1 105 ? 2.232 -1.471 -9.108 1.00 98.38 105 SER A CA 1
ATOM 808 C C . SER A 1 105 ? 3.702 -1.632 -8.734 1.00 98.38 105 SER A C 1
ATOM 810 O O . SER A 1 105 ? 4.498 -2.248 -9.449 1.00 98.38 105 SER A O 1
ATOM 812 N N . VAL A 1 106 ? 4.070 -1.097 -7.571 1.00 98.25 106 VAL A N 1
ATOM 813 C CA . VAL A 1 106 ? 5.439 -1.100 -7.054 1.00 98.25 106 VAL A CA 1
ATOM 814 C C . VAL A 1 106 ? 5.442 -1.600 -5.618 1.00 98.25 106 VAL A C 1
ATOM 816 O O . VAL A 1 106 ? 4.807 -1.020 -4.742 1.00 98.25 106 VAL A O 1
ATOM 819 N N . ASN A 1 107 ? 6.220 -2.650 -5.372 1.00 97.94 107 ASN A N 1
ATOM 820 C CA . ASN A 1 107 ? 6.560 -3.120 -4.040 1.00 97.94 107 ASN A CA 1
ATOM 821 C C . ASN A 1 107 ? 8.058 -2.899 -3.795 1.00 97.94 107 ASN A C 1
ATOM 823 O O . ASN A 1 107 ? 8.897 -3.532 -4.441 1.00 97.94 107 ASN A O 1
ATOM 827 N N . LEU A 1 108 ? 8.390 -1.990 -2.876 1.00 96.44 108 LEU A N 1
ATOM 828 C CA . LEU A 1 108 ? 9.770 -1.673 -2.504 1.00 96.44 108 LEU A CA 1
ATOM 829 C C . LEU A 1 108 ? 10.284 -2.492 -1.314 1.00 96.44 108 LEU A C 1
ATOM 831 O O . LEU A 1 108 ? 11.245 -2.081 -0.666 1.00 96.44 108 LEU A O 1
ATOM 835 N N . ASP A 1 109 ? 9.688 -3.648 -1.024 1.00 92.94 109 ASP A N 1
ATOM 836 C CA . ASP A 1 109 ? 10.270 -4.597 -0.077 1.00 92.94 109 ASP A CA 1
ATOM 837 C C . ASP A 1 109 ? 11.715 -4.943 -0.482 1.00 92.94 109 ASP A C 1
ATOM 839 O O . ASP A 1 109 ? 12.044 -5.083 -1.665 1.00 92.94 109 ASP A O 1
ATOM 843 N N . GLY A 1 110 ? 12.601 -5.009 0.508 1.00 88.81 110 GLY A N 1
ATOM 844 C CA . GLY A 1 110 ? 14.053 -5.087 0.330 1.00 88.81 110 GLY A CA 1
ATOM 845 C C . GLY A 1 110 ? 14.770 -3.741 0.128 1.00 88.81 110 GLY A C 1
ATOM 846 O O . GLY A 1 110 ? 16.000 -3.708 0.178 1.00 88.81 110 GLY A O 1
ATOM 847 N N . VAL A 1 111 ? 14.058 -2.618 -0.047 1.00 93.56 111 VAL A N 1
ATOM 848 C CA . VAL A 1 111 ? 14.662 -1.270 -0.064 1.00 93.56 111 VAL A CA 1
ATOM 849 C C . VAL A 1 111 ? 14.692 -0.701 1.354 1.00 93.56 111 VAL A C 1
ATOM 851 O O . VAL A 1 111 ? 13.744 -0.074 1.818 1.00 93.56 111 VAL A O 1
ATOM 854 N N . GLU A 1 112 ? 15.811 -0.910 2.049 1.00 91.19 112 GLU A N 1
ATOM 855 C CA . GLU A 1 112 ? 15.926 -0.590 3.482 1.00 91.19 112 GLU A CA 1
ATOM 856 C C . GLU A 1 112 ? 15.876 0.912 3.798 1.00 91.19 112 GLU A C 1
ATOM 858 O O . GLU A 1 112 ? 15.419 1.299 4.874 1.00 91.19 112 GLU A O 1
ATOM 863 N N . GLU A 1 113 ? 16.351 1.757 2.882 1.00 92.31 113 GLU A N 1
ATOM 864 C CA . GLU A 1 113 ? 16.465 3.203 3.078 1.00 92.31 113 GLU A CA 1
ATOM 865 C C . GLU A 1 113 ? 16.092 3.964 1.805 1.00 92.31 113 GLU A C 1
ATOM 867 O O . GLU A 1 113 ? 16.583 3.660 0.709 1.00 92.31 113 GLU A O 1
ATOM 872 N N . LEU A 1 114 ? 15.273 5.003 1.982 1.00 95.31 114 LEU A N 1
ATOM 873 C CA . LEU A 1 114 ? 14.933 5.986 0.960 1.00 95.31 114 LEU A CA 1
ATOM 874 C C . LEU A 1 114 ? 15.518 7.337 1.357 1.00 95.31 114 LEU A C 1
A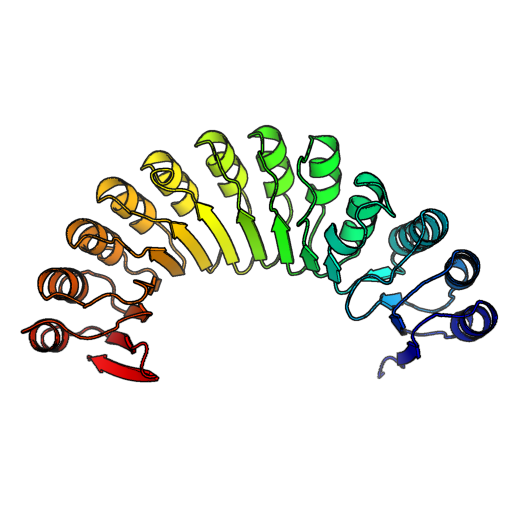TOM 876 O O . LEU A 1 114 ? 15.228 7.853 2.438 1.00 95.31 114 LEU A O 1
ATOM 880 N N . ASP A 1 115 ? 16.321 7.917 0.473 1.00 96.56 115 ASP A N 1
ATOM 881 C CA . ASP A 1 115 ? 16.806 9.281 0.628 1.00 96.56 115 ASP A CA 1
ATOM 882 C C . ASP A 1 115 ? 15.944 10.289 -0.157 1.00 96.56 115 ASP A C 1
ATOM 884 O O . ASP A 1 115 ? 14.924 9.968 -0.773 1.00 96.56 115 ASP A O 1
ATOM 888 N N . VAL A 1 116 ? 16.345 11.560 -0.118 1.00 97.75 116 VAL A N 1
ATOM 889 C CA . VAL A 1 116 ? 15.649 12.646 -0.819 1.00 97.75 116 VAL A CA 1
ATOM 890 C C . VAL A 1 116 ? 15.660 12.463 -2.343 1.00 97.75 116 VAL A C 1
ATOM 892 O O . VAL A 1 116 ? 14.708 12.875 -3.005 1.00 97.75 116 VAL A O 1
ATOM 895 N N . GLN A 1 117 ? 16.712 11.887 -2.930 1.00 97.25 117 GLN A N 1
ATOM 896 C CA . GLN A 1 117 ? 16.765 11.637 -4.373 1.00 97.25 117 GLN A CA 1
ATOM 897 C C . GLN A 1 117 ? 15.836 10.489 -4.764 1.00 97.25 117 GLN A C 1
ATOM 899 O O . GLN A 1 117 ? 15.094 10.623 -5.737 1.00 97.25 117 GLN A O 1
ATOM 904 N N . ASP A 1 118 ? 15.803 9.420 -3.971 1.00 96.81 118 ASP A N 1
ATOM 905 C CA . ASP A 1 118 ? 14.871 8.308 -4.161 1.00 96.81 118 ASP A CA 1
ATOM 906 C C . ASP A 1 118 ? 13.416 8.796 -4.100 1.00 96.81 118 ASP A C 1
ATOM 908 O O . ASP A 1 118 ? 12.604 8.516 -4.984 1.00 96.81 118 ASP A O 1
ATOM 912 N N . ALA A 1 119 ? 13.093 9.620 -3.101 1.00 97.44 119 ALA A N 1
ATOM 913 C CA . ALA A 1 119 ? 11.758 10.185 -2.945 1.00 97.44 119 ALA A CA 1
ATOM 914 C C . ALA A 1 119 ? 11.371 11.118 -4.103 1.00 97.44 119 ALA A C 1
ATOM 916 O O . ALA A 1 119 ? 10.217 11.138 -4.523 1.00 97.44 119 ALA A O 1
ATOM 917 N N . ARG A 1 120 ? 12.329 11.862 -4.676 1.00 97.44 120 ARG A N 1
ATOM 918 C CA . ARG A 1 120 ? 12.096 12.692 -5.875 1.00 97.44 120 ARG A CA 1
ATOM 919 C C . ARG A 1 120 ? 11.798 11.872 -7.121 1.00 97.44 120 ARG A C 1
ATOM 921 O O . ARG A 1 120 ? 11.106 12.370 -8.005 1.00 97.44 120 ARG A O 1
ATOM 928 N N . ILE A 1 121 ? 12.322 10.654 -7.216 1.00 95.50 121 ILE A N 1
ATOM 929 C CA . ILE A 1 121 ? 11.962 9.730 -8.293 1.00 95.50 121 ILE A CA 1
ATOM 930 C C . ILE A 1 121 ? 10.498 9.304 -8.112 1.00 95.50 121 ILE A C 1
ATOM 932 O O . ILE A 1 121 ? 9.681 9.445 -9.029 1.00 95.50 121 ILE A O 1
ATOM 936 N N . LEU A 1 122 ? 10.157 8.870 -6.898 1.00 96.31 122 LEU A N 1
ATOM 937 C CA . LEU A 1 122 ? 8.843 8.328 -6.550 1.00 96.31 122 LEU A CA 1
ATOM 938 C C . LEU A 1 122 ? 7.726 9.376 -6.472 1.00 96.31 122 LEU A C 1
ATOM 940 O O . LEU A 1 122 ? 6.574 9.029 -6.694 1.00 96.31 122 LEU A O 1
ATOM 944 N N . GLN A 1 123 ? 8.027 10.659 -6.248 1.00 96.00 123 GLN A N 1
ATOM 945 C CA . GLN A 1 123 ? 7.005 11.718 -6.156 1.00 96.00 123 GLN A CA 1
ATOM 946 C C . GLN A 1 123 ? 6.139 11.846 -7.425 1.00 96.00 123 GLN A C 1
ATOM 948 O O . GLN A 1 123 ? 5.095 12.487 -7.400 1.00 96.00 123 GLN A O 1
ATOM 953 N N . SER A 1 124 ? 6.625 11.326 -8.560 1.00 92.50 124 SER A N 1
ATOM 954 C CA . SER A 1 124 ? 5.920 11.334 -9.847 1.00 92.50 124 SER A CA 1
ATOM 955 C C . SER A 1 124 ? 5.096 10.071 -10.102 1.00 92.50 124 SER A C 1
ATOM 957 O O . SER A 1 124 ? 4.466 9.971 -11.152 1.00 92.50 124 SER A O 1
ATOM 959 N N . PHE A 1 125 ? 5.109 9.118 -9.168 1.00 95.56 125 PHE A N 1
ATOM 960 C CA . PHE A 1 125 ? 4.379 7.867 -9.284 1.00 95.56 125 PHE A CA 1
ATOM 961 C C . PHE A 1 125 ? 2.866 8.107 -9.240 1.00 95.56 125 PHE A C 1
ATOM 963 O O . PHE A 1 125 ? 2.353 8.791 -8.350 1.00 95.56 125 PHE A O 1
ATOM 970 N N . ASN A 1 126 ? 2.166 7.540 -10.217 1.00 93.81 126 ASN A N 1
ATOM 971 C CA . ASN A 1 126 ? 0.724 7.671 -10.421 1.00 93.81 126 ASN A CA 1
ATOM 972 C C . ASN A 1 126 ? 0.078 6.346 -10.870 1.00 93.81 126 ASN A C 1
ATOM 974 O O . ASN A 1 126 ? -0.939 6.373 -11.562 1.00 93.81 126 ASN A O 1
ATOM 978 N N . GLY A 1 127 ? 0.713 5.215 -10.542 1.00 94.56 127 GLY A N 1
ATOM 979 C CA . GLY A 1 127 ? 0.168 3.879 -10.775 1.00 94.56 127 GLY A CA 1
ATOM 980 C C . GLY A 1 127 ? -0.896 3.497 -9.741 1.00 94.56 127 GLY A C 1
ATOM 981 O O . GLY A 1 127 ? -1.311 4.307 -8.923 1.00 94.56 127 GLY A O 1
ATOM 982 N N . THR A 1 128 ? -1.324 2.245 -9.738 1.00 97.38 128 THR A N 1
ATOM 983 C CA . THR A 1 128 ? -2.327 1.720 -8.811 1.00 97.38 128 THR A CA 1
ATOM 984 C C . THR A 1 128 ? -1.782 1.546 -7.395 1.00 97.38 128 THR A C 1
ATOM 986 O O . THR A 1 128 ? -2.421 1.997 -6.453 1.00 97.38 128 THR A O 1
ATOM 989 N N . GLN A 1 129 ? -0.613 0.921 -7.203 1.00 98.19 129 GLN A N 1
ATOM 990 C CA . GLN A 1 129 ? -0.130 0.579 -5.853 1.00 98.19 129 GLN A CA 1
ATOM 991 C C . GLN A 1 129 ? 1.309 1.020 -5.606 1.00 98.19 129 GLN A C 1
ATOM 993 O O . GLN A 1 129 ? 2.209 0.695 -6.382 1.00 98.19 129 GLN A O 1
ATOM 998 N N . LEU A 1 130 ? 1.535 1.694 -4.477 1.00 98.12 130 LEU A N 1
ATOM 999 C CA . LEU A 1 130 ? 2.866 2.016 -3.967 1.00 98.12 130 LEU A CA 1
ATOM 1000 C C . LEU A 1 130 ? 3.042 1.450 -2.556 1.00 98.12 130 LEU A C 1
ATOM 1002 O O . LEU A 1 130 ? 2.495 1.988 -1.594 1.00 98.12 130 LEU A O 1
ATOM 1006 N N . LEU A 1 131 ? 3.821 0.374 -2.436 1.00 98.31 131 LEU A N 1
ATOM 1007 C CA . LEU A 1 131 ? 4.073 -0.316 -1.170 1.00 98.31 131 LEU A CA 1
ATOM 1008 C C . LEU A 1 131 ? 5.500 -0.029 -0.683 1.00 98.31 131 LEU A C 1
ATOM 1010 O O . LEU A 1 131 ? 6.478 -0.308 -1.386 1.00 98.31 131 LEU A O 1
ATOM 1014 N N . LEU A 1 132 ? 5.612 0.552 0.511 1.00 97.25 132 LEU A N 1
ATOM 1015 C CA . LEU A 1 132 ? 6.842 1.090 1.088 1.00 97.25 132 LEU A CA 1
ATOM 1016 C C . LEU A 1 132 ? 7.138 0.421 2.436 1.00 97.25 132 LEU A C 1
ATOM 1018 O O . LEU A 1 132 ? 6.403 0.621 3.403 1.00 97.25 132 LEU A O 1
ATOM 1022 N N . TYR A 1 133 ? 8.264 -0.294 2.507 1.00 95.38 133 TYR A N 1
ATOM 1023 C CA . TYR A 1 133 ? 8.717 -1.013 3.707 1.00 95.38 133 TYR A CA 1
ATOM 1024 C C . TYR A 1 133 ? 10.128 -0.595 4.184 1.00 95.38 133 TYR A C 1
ATOM 1026 O O . TYR A 1 133 ? 10.954 -1.465 4.476 1.00 95.38 133 TYR A O 1
ATOM 1034 N N . PRO A 1 134 ? 10.488 0.709 4.216 1.00 94.25 134 PRO A N 1
ATOM 1035 C CA . PRO A 1 134 ? 11.825 1.103 4.638 1.00 94.25 134 PRO A CA 1
ATOM 1036 C C . PRO A 1 134 ? 11.990 0.940 6.156 1.00 94.25 134 PRO A C 1
ATOM 1038 O O . PRO A 1 134 ? 11.036 1.044 6.925 1.00 94.25 134 PRO A O 1
ATOM 1041 N N . ARG A 1 135 ? 13.234 0.779 6.619 1.00 93.19 135 ARG A N 1
ATOM 1042 C CA . ARG A 1 135 ? 13.547 0.729 8.060 1.00 93.19 135 ARG A CA 1
ATOM 1043 C C . ARG A 1 135 ? 13.272 2.052 8.768 1.00 93.19 135 ARG A C 1
ATOM 1045 O O . ARG A 1 135 ? 13.002 2.067 9.962 1.00 93.19 135 ARG A O 1
ATOM 1052 N N . SER A 1 136 ? 13.399 3.162 8.046 1.00 92.69 136 SER A N 1
ATOM 1053 C CA . SER A 1 136 ? 13.101 4.500 8.550 1.00 92.69 136 SER A CA 1
ATOM 1054 C C . SER A 1 136 ? 12.704 5.432 7.408 1.00 92.69 136 SER A C 1
ATOM 1056 O O . SER A 1 136 ? 13.041 5.200 6.246 1.00 92.69 136 SER A O 1
ATOM 1058 N N . MET A 1 137 ? 12.003 6.512 7.743 1.00 94.94 137 MET A N 1
ATOM 1059 C CA . MET A 1 137 ? 11.656 7.569 6.801 1.00 94.94 137 MET A CA 1
ATOM 1060 C C . MET A 1 137 ? 11.732 8.913 7.512 1.00 94.94 137 MET A C 1
ATOM 1062 O O . MET A 1 137 ? 11.142 9.096 8.574 1.00 94.94 137 MET A O 1
ATOM 1066 N N . SER A 1 138 ? 12.462 9.865 6.933 1.00 97.00 138 SER A N 1
ATOM 1067 C CA . SER A 1 138 ? 12.481 11.226 7.463 1.00 97.00 138 SER A CA 1
ATOM 1068 C C . SER A 1 138 ? 11.201 11.978 7.069 1.00 97.00 138 SER A C 1
ATOM 1070 O O . SER A 1 138 ? 10.608 11.681 6.026 1.00 97.00 138 SER A O 1
ATOM 1072 N N . PRO A 1 139 ? 10.802 13.025 7.813 1.00 98.06 139 PRO A N 1
ATOM 1073 C CA . PRO A 1 139 ? 9.675 13.871 7.418 1.00 98.06 139 PRO A CA 1
ATOM 1074 C C . PRO A 1 139 ? 9.843 14.530 6.039 1.00 98.06 139 PRO A C 1
ATOM 1076 O O . PRO A 1 139 ? 8.854 14.803 5.365 1.00 98.06 139 PRO A O 1
ATOM 1079 N N . GLU A 1 140 ? 11.082 14.789 5.603 1.00 98.50 140 GLU A N 1
ATOM 1080 C CA . GLU A 1 140 ? 11.367 15.348 4.273 1.00 98.50 140 GLU A CA 1
ATOM 1081 C C . GLU A 1 140 ? 11.123 14.320 3.160 1.00 98.50 140 GLU A C 1
ATOM 1083 O O . GLU A 1 140 ? 10.487 14.640 2.156 1.00 98.50 140 GLU A O 1
ATOM 1088 N N . VAL A 1 141 ? 11.572 13.076 3.354 1.00 98.31 141 VAL A N 1
ATOM 1089 C CA . VAL A 1 141 ? 11.302 11.963 2.430 1.00 98.31 141 VAL A CA 1
ATOM 1090 C C . VAL A 1 141 ? 9.797 11.707 2.354 1.00 98.31 141 VAL A C 1
ATOM 1092 O O . VAL A 1 141 ? 9.245 11.656 1.258 1.00 98.31 141 VAL A O 1
ATOM 1095 N N . ALA A 1 142 ? 9.113 11.658 3.498 1.00 98.31 142 ALA A N 1
ATOM 1096 C CA . ALA A 1 142 ? 7.660 11.526 3.569 1.00 98.31 142 ALA A CA 1
ATOM 1097 C C . ALA A 1 142 ? 6.907 12.651 2.835 1.00 98.31 142 ALA A C 1
ATOM 1099 O O . ALA A 1 142 ? 5.928 12.375 2.145 1.00 98.31 142 ALA A O 1
ATOM 1100 N N . ASP A 1 143 ? 7.354 13.912 2.934 1.00 98.50 143 ASP A N 1
ATOM 1101 C CA . ASP A 1 143 ? 6.726 15.034 2.215 1.00 98.50 143 ASP A CA 1
ATOM 1102 C C . ASP A 1 143 ? 6.834 14.868 0.697 1.00 98.50 143 ASP A C 1
ATOM 1104 O O . ASP A 1 143 ? 5.883 15.159 -0.027 1.00 98.50 143 ASP A O 1
ATOM 1108 N N . LEU A 1 144 ? 7.974 14.382 0.207 1.00 98.44 144 LEU A N 1
ATOM 1109 C CA . LEU A 1 144 ? 8.176 14.117 -1.216 1.00 98.44 144 LEU A CA 1
ATOM 1110 C C . LEU A 1 144 ? 7.330 12.933 -1.690 1.00 98.44 144 LEU A C 1
ATOM 1112 O O . LEU A 1 144 ? 6.638 13.055 -2.698 1.00 98.44 144 LEU A O 1
ATOM 1116 N N . ILE A 1 145 ? 7.322 11.833 -0.933 1.00 97.50 145 ILE A N 1
ATOM 1117 C CA . ILE A 1 145 ? 6.482 10.662 -1.215 1.00 97.50 145 ILE A CA 1
ATOM 1118 C C . ILE A 1 145 ? 4.998 11.030 -1.221 1.00 97.50 145 ILE A C 1
ATOM 1120 O O . ILE A 1 145 ? 4.274 10.568 -2.095 1.00 97.50 145 ILE A O 1
ATOM 1124 N N . SER A 1 146 ? 4.553 11.928 -0.336 1.00 97.31 146 SER A N 1
ATOM 1125 C CA . SER A 1 146 ? 3.146 12.351 -0.265 1.00 97.31 146 SER A CA 1
ATOM 1126 C C . SER A 1 146 ? 2.613 13.044 -1.526 1.00 97.31 146 SER A C 1
ATOM 1128 O O . SER A 1 146 ? 1.417 13.302 -1.646 1.00 97.31 146 SER A O 1
ATOM 1130 N N . ARG A 1 147 ? 3.498 13.384 -2.469 1.00 97.19 147 ARG A N 1
ATOM 1131 C CA . ARG A 1 147 ? 3.140 13.978 -3.763 1.00 97.19 147 ARG A CA 1
ATOM 1132 C C . ARG A 1 147 ? 2.879 12.930 -4.839 1.00 97.19 147 ARG A C 1
ATOM 1134 O O . ARG A 1 147 ? 2.324 13.291 -5.875 1.00 97.19 147 ARG A O 1
ATOM 1141 N N . ALA A 1 148 ? 3.266 11.676 -4.599 1.00 96.06 148 ALA A N 1
ATOM 1142 C CA . ALA A 1 148 ? 2.791 10.561 -5.400 1.00 96.06 148 ALA A CA 1
ATOM 1143 C C . ALA A 1 148 ? 1.261 10.488 -5.295 1.00 96.06 148 ALA A C 1
ATOM 1145 O O . ALA A 1 148 ? 0.673 10.841 -4.270 1.00 96.06 148 ALA A O 1
ATOM 1146 N N . SER A 1 149 ? 0.620 10.042 -6.368 1.00 94.75 149 SER A N 1
ATOM 1147 C CA . SER A 1 149 ? -0.839 9.976 -6.459 1.00 94.75 149 SER A CA 1
ATOM 1148 C C . SER A 1 149 ? -1.300 8.585 -6.893 1.00 94.75 149 SER A C 1
ATOM 1150 O O . SER A 1 149 ? -1.963 8.489 -7.929 1.00 94.75 149 SER A O 1
ATOM 1152 N N . PRO A 1 150 ? -0.923 7.513 -6.169 1.00 97.06 150 PRO A N 1
ATOM 1153 C CA . PRO A 1 150 ? -1.411 6.187 -6.495 1.00 97.06 150 PRO A CA 1
ATOM 1154 C C . PRO A 1 150 ? -2.882 6.008 -6.106 1.00 97.06 150 PRO A C 1
ATOM 1156 O O . PRO A 1 150 ? -3.434 6.832 -5.378 1.00 97.06 150 PRO A O 1
ATOM 1159 N N . ASP A 1 151 ? -3.509 4.918 -6.535 1.00 97.62 151 ASP A N 1
ATOM 1160 C CA . ASP A 1 151 ? -4.820 4.538 -5.991 1.00 97.62 151 ASP A CA 1
ATOM 1161 C C . ASP A 1 151 ? -4.678 4.084 -4.530 1.00 97.62 151 ASP A C 1
ATOM 1163 O O . ASP A 1 151 ? -5.448 4.510 -3.672 1.00 97.62 151 ASP A O 1
ATOM 1167 N N . LEU A 1 152 ? -3.630 3.307 -4.240 1.00 98.25 152 LEU A N 1
ATOM 1168 C CA . LEU A 1 152 ? -3.282 2.807 -2.916 1.00 98.25 152 LEU A CA 1
ATOM 1169 C C . LEU A 1 152 ? -1.837 3.146 -2.549 1.00 98.25 152 LEU A C 1
ATOM 1171 O O . LEU A 1 152 ? -0.898 2.897 -3.314 1.00 98.25 152 LEU A O 1
ATOM 1175 N N . ILE A 1 153 ? -1.644 3.637 -1.327 1.00 97.94 153 ILE A N 1
ATOM 1176 C CA . ILE A 1 153 ? -0.328 3.716 -0.689 1.00 97.94 153 ILE A CA 1
ATOM 1177 C C . ILE A 1 153 ? -0.323 2.874 0.585 1.00 97.94 153 ILE A C 1
ATOM 1179 O O . ILE A 1 153 ? -1.195 3.027 1.435 1.00 97.94 153 ILE A O 1
ATOM 118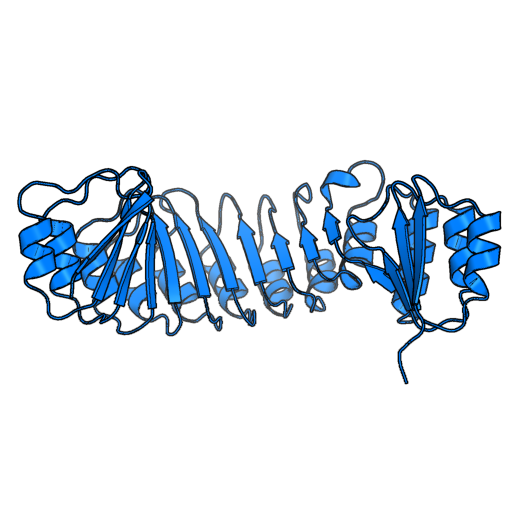3 N N . SER A 1 154 ? 0.674 2.001 0.717 1.00 98.12 154 SER A N 1
ATOM 1184 C CA . SER A 1 154 ? 0.906 1.218 1.929 1.00 98.12 154 SER A CA 1
ATOM 1185 C C . SER A 1 154 ? 2.269 1.553 2.491 1.00 98.12 154 SER A C 1
ATOM 1187 O O . SER A 1 154 ? 3.274 1.468 1.783 1.00 98.12 154 SER A O 1
ATOM 1189 N N . VAL A 1 155 ? 2.310 1.918 3.766 1.00 97.38 155 VAL A N 1
ATOM 1190 C CA . VAL A 1 155 ? 3.544 2.250 4.470 1.00 97.38 155 VAL A CA 1
ATOM 1191 C C . VAL A 1 155 ? 3.650 1.387 5.717 1.00 97.38 155 VAL A C 1
ATOM 1193 O O . VAL A 1 155 ? 2.753 1.382 6.550 1.00 97.38 155 VAL A O 1
ATOM 1196 N N . SER A 1 156 ? 4.772 0.698 5.873 1.00 95.06 156 SER A N 1
ATOM 1197 C CA . SER A 1 156 ? 5.105 -0.025 7.097 1.00 95.06 156 SER A CA 1
ATOM 1198 C C . SER A 1 156 ? 6.536 0.307 7.474 1.00 95.06 156 SER A C 1
ATOM 1200 O O . SER A 1 156 ? 7.474 0.001 6.736 1.00 95.06 156 SER A O 1
ATOM 1202 N N . ILE A 1 157 ? 6.700 0.969 8.615 1.00 92.56 157 ILE A N 1
ATOM 1203 C CA . ILE A 1 157 ? 7.995 1.415 9.126 1.00 92.56 157 ILE A CA 1
ATOM 1204 C C . ILE A 1 157 ? 8.028 1.062 10.613 1.00 92.56 157 ILE A C 1
ATOM 1206 O O . ILE A 1 157 ? 7.096 1.464 11.309 1.00 92.56 157 ILE A O 1
ATOM 1210 N N . PRO A 1 158 ? 9.079 0.378 11.106 1.00 89.44 158 PRO A N 1
ATOM 1211 C CA . PRO A 1 158 ? 9.193 -0.003 12.514 1.00 89.44 158 PRO A CA 1
ATOM 1212 C C . PRO A 1 158 ? 8.961 1.174 13.473 1.00 89.44 158 PRO A C 1
ATOM 1214 O O . PRO A 1 158 ? 8.058 1.175 14.302 1.00 89.44 158 PRO A O 1
ATOM 1217 N N . GLU A 1 159 ? 9.711 2.258 13.279 1.00 88.94 159 GLU A N 1
ATOM 1218 C CA . GLU A 1 159 ? 9.599 3.458 14.100 1.00 88.94 159 GLU A CA 1
ATOM 1219 C C . GLU A 1 159 ? 9.196 4.652 13.231 1.00 88.94 159 GLU A C 1
ATOM 1221 O O . GLU A 1 159 ? 9.969 5.125 12.392 1.00 88.94 159 GLU A O 1
ATOM 1226 N N . ILE A 1 160 ? 7.984 5.171 13.445 1.00 92.62 160 ILE A N 1
ATOM 1227 C CA . ILE A 1 160 ? 7.474 6.340 12.725 1.00 92.62 160 ILE A CA 1
ATOM 1228 C C . ILE A 1 160 ? 7.248 7.526 13.665 1.00 92.62 160 ILE A C 1
ATOM 1230 O O . ILE A 1 160 ? 6.576 7.431 14.692 1.00 92.62 160 ILE A O 1
ATOM 1234 N N . SER A 1 161 ? 7.807 8.684 13.309 1.00 94.12 161 SER A N 1
ATOM 1235 C CA . SER A 1 161 ? 7.607 9.906 14.091 1.00 94.12 161 SER A CA 1
ATOM 1236 C C . SER A 1 161 ? 6.280 10.600 13.746 1.00 94.12 161 SER A C 1
ATOM 1238 O O . SER A 1 161 ? 5.817 10.518 12.600 1.00 94.12 161 SER A O 1
ATOM 1240 N N . PRO A 1 162 ? 5.693 11.381 14.674 1.00 94.94 162 PRO A N 1
ATOM 1241 C CA . PRO A 1 162 ? 4.519 12.204 14.380 1.00 94.94 162 PRO A CA 1
ATOM 1242 C C . PRO A 1 162 ? 4.718 13.164 13.198 1.00 94.94 162 PRO A C 1
ATOM 1244 O O . PRO A 1 162 ? 3.791 13.402 12.425 1.00 94.94 162 PRO A O 1
ATOM 1247 N N . GLU A 1 163 ? 5.923 13.711 13.018 1.00 97.50 163 GLU A N 1
ATOM 1248 C CA . GLU A 1 163 ? 6.260 14.593 11.896 1.00 97.50 163 GLU A CA 1
ATOM 1249 C C . GLU A 1 163 ? 6.252 13.847 10.559 1.00 97.50 163 GLU A C 1
ATOM 1251 O O . GLU A 1 163 ? 5.808 14.407 9.556 1.00 97.50 163 GLU A O 1
ATOM 1256 N N . THR A 1 164 ? 6.703 12.591 10.554 1.00 97.38 164 THR A N 1
ATOM 1257 C CA . THR A 1 164 ? 6.705 11.724 9.369 1.00 97.38 164 THR A CA 1
ATOM 1258 C C . THR A 1 164 ? 5.277 11.371 8.972 1.00 97.38 164 THR A C 1
ATOM 1260 O O . THR A 1 164 ? 4.900 11.589 7.822 1.00 97.38 164 THR A O 1
ATOM 1263 N N . VAL A 1 165 ? 4.433 10.964 9.930 1.00 97.25 165 VAL A N 1
ATOM 1264 C CA . VAL A 1 165 ? 2.996 10.744 9.682 1.00 97.25 165 VAL A CA 1
ATOM 1265 C C . VAL A 1 165 ? 2.327 12.017 9.177 1.00 97.25 165 VAL A C 1
ATOM 1267 O O . VAL A 1 165 ? 1.572 11.979 8.216 1.00 97.25 165 VAL A O 1
ATOM 1270 N N . LYS A 1 166 ? 2.615 13.176 9.776 1.00 97.38 166 LYS A N 1
ATOM 1271 C CA . LYS A 1 166 ? 2.041 14.456 9.339 1.00 97.38 166 LYS A CA 1
ATOM 1272 C C . LYS A 1 166 ? 2.451 14.833 7.914 1.00 97.38 166 LYS A C 1
ATOM 1274 O O . LYS A 1 166 ? 1.679 15.494 7.219 1.00 97.38 166 LYS A O 1
ATOM 1279 N N . ALA A 1 167 ? 3.658 14.469 7.495 1.00 98.12 167 ALA A N 1
ATOM 1280 C CA . ALA A 1 167 ? 4.104 14.654 6.123 1.00 98.12 167 ALA A CA 1
ATOM 1281 C C . ALA A 1 167 ? 3.382 13.681 5.175 1.00 98.12 167 ALA A C 1
ATOM 1283 O O . ALA A 1 167 ? 2.791 14.140 4.200 1.00 98.12 167 ALA A O 1
ATOM 1284 N N . LEU A 1 168 ? 3.316 12.389 5.516 1.00 97.25 168 LEU A N 1
ATOM 1285 C CA . LEU A 1 168 ? 2.564 11.383 4.757 1.00 97.25 168 LEU A CA 1
ATOM 1286 C C . LEU A 1 168 ? 1.067 11.694 4.678 1.00 97.25 168 LEU A C 1
ATOM 1288 O O . LEU A 1 168 ? 0.450 11.440 3.652 1.00 97.25 168 LEU A O 1
ATOM 1292 N N . ALA A 1 169 ? 0.480 12.309 5.703 1.00 96.12 169 ALA A N 1
ATOM 1293 C CA . ALA A 1 169 ? -0.943 12.635 5.742 1.00 96.12 169 ALA A CA 1
ATOM 1294 C C . ALA A 1 169 ? -1.373 13.691 4.703 1.00 96.12 169 ALA A C 1
ATOM 1296 O O . ALA A 1 169 ? -2.560 13.959 4.537 1.00 96.12 169 ALA A O 1
ATOM 1297 N N . LYS A 1 170 ? -0.414 14.309 4.000 1.00 96.38 170 LYS A N 1
ATOM 1298 C CA . LYS A 1 170 ? -0.673 15.181 2.844 1.00 96.38 170 LYS A CA 1
ATOM 1299 C C . LYS A 1 170 ? -0.959 14.399 1.562 1.00 96.38 170 LYS A C 1
ATOM 1301 O O . LYS A 1 170 ? -1.376 15.022 0.582 1.00 96.38 170 LYS A O 1
ATOM 1306 N N . SER A 1 171 ? -0.717 13.087 1.578 1.00 95.38 171 SER A N 1
ATOM 1307 C CA . SER A 1 171 ? -0.981 12.190 0.458 1.00 95.38 171 SER A CA 1
ATOM 1308 C C . SER A 1 171 ? -2.449 12.229 0.078 1.00 95.38 171 SER A C 1
ATOM 1310 O O . SER A 1 171 ? -3.325 12.502 0.904 1.00 95.38 171 SER A O 1
ATOM 1312 N N . ARG A 1 172 ? -2.702 11.961 -1.199 1.00 92.88 172 ARG A N 1
ATOM 1313 C CA . ARG A 1 172 ? -4.049 11.908 -1.763 1.00 92.88 172 ARG A CA 1
ATOM 1314 C C . ARG A 1 172 ? -4.218 10.639 -2.591 1.00 92.88 172 ARG A C 1
ATOM 1316 O O . ARG A 1 172 ? -4.405 10.760 -3.802 1.00 92.88 172 ARG A O 1
ATOM 1323 N N . PRO A 1 173 ? -4.061 9.449 -1.983 1.00 94.19 173 PRO A N 1
ATOM 1324 C CA . PRO A 1 173 ? -4.434 8.241 -2.687 1.00 94.19 173 PRO A CA 1
ATOM 1325 C C . PRO A 1 173 ? -5.930 8.295 -3.000 1.00 94.19 173 PRO A C 1
ATOM 1327 O O . PRO A 1 173 ? -6.715 8.835 -2.216 1.00 94.19 173 PRO A O 1
ATOM 1330 N N . TRP A 1 174 ? -6.314 7.803 -4.172 1.00 90.56 174 TRP A N 1
ATOM 1331 C CA . TRP A 1 174 ? -7.714 7.864 -4.592 1.00 90.56 174 TRP A CA 1
ATOM 1332 C C . TRP A 1 174 ? -8.596 6.927 -3.775 1.00 90.56 174 TRP A C 1
ATOM 1334 O O . TRP A 1 174 ? -9.703 7.314 -3.414 1.00 90.56 174 TRP A O 1
ATOM 1344 N N . ASP A 1 175 ? -8.085 5.738 -3.465 1.00 96.62 175 ASP A N 1
ATOM 1345 C CA . ASP A 1 175 ? -8.823 4.660 -2.819 1.00 96.62 175 ASP A CA 1
ATOM 1346 C C . ASP A 1 175 ? -8.361 4.503 -1.365 1.00 96.62 175 ASP A C 1
ATOM 1348 O O . ASP A 1 175 ? -9.072 4.887 -0.434 1.00 96.62 175 ASP A O 1
ATOM 1352 N N . GLU A 1 176 ? -7.123 4.051 -1.145 1.00 97.88 176 GLU A N 1
ATOM 1353 C CA . GLU A 1 176 ? -6.713 3.553 0.168 1.00 97.88 176 GLU A CA 1
ATOM 1354 C C . GLU A 1 176 ? -5.354 4.081 0.652 1.00 97.88 176 GLU A C 1
ATOM 1356 O O . GLU A 1 176 ? -4.354 4.117 -0.069 1.00 97.88 176 GLU A O 1
ATOM 1361 N N . PHE A 1 177 ? -5.309 4.458 1.930 1.00 98.38 177 PHE A N 1
ATOM 1362 C CA . PHE A 1 177 ? -4.074 4.704 2.667 1.00 98.38 177 PHE A CA 1
ATOM 1363 C C . PHE A 1 177 ? -3.919 3.650 3.765 1.00 98.38 177 PHE A C 1
ATOM 1365 O O . PHE A 1 177 ? -4.734 3.603 4.687 1.00 98.38 177 PHE A O 1
ATOM 1372 N N . GLN A 1 178 ? -2.863 2.841 3.693 1.00 98.44 178 GLN A N 1
ATOM 1373 C CA . GLN A 1 178 ? -2.541 1.823 4.691 1.00 98.44 178 GLN A CA 1
ATOM 1374 C C . GLN A 1 178 ? -1.301 2.225 5.491 1.00 98.44 178 GLN A C 1
ATOM 1376 O O . GLN A 1 178 ? -0.288 2.651 4.923 1.00 98.44 178 GLN A O 1
ATOM 1381 N N . LEU A 1 179 ? -1.381 2.089 6.814 1.00 97.69 179 LEU A N 1
ATOM 1382 C CA . LEU A 1 179 ? -0.255 2.308 7.713 1.00 97.69 179 LEU A CA 1
ATOM 1383 C C . LEU A 1 179 ? -0.192 1.230 8.789 1.00 97.69 179 LEU A C 1
ATOM 1385 O O . LEU A 1 179 ? -1.096 1.123 9.622 1.00 97.69 179 LEU A O 1
ATOM 1389 N N . ASP A 1 180 ? 0.925 0.512 8.812 1.00 96.19 180 ASP A N 1
ATOM 1390 C CA . ASP A 1 180 ? 1.247 -0.428 9.880 1.00 96.19 180 ASP A CA 1
ATOM 1391 C C . ASP A 1 180 ? 2.068 0.281 10.960 1.00 96.19 180 ASP A C 1
ATOM 1393 O O . ASP A 1 180 ? 3.100 0.901 10.688 1.00 96.19 180 ASP A O 1
ATOM 1397 N N . LEU A 1 181 ? 1.576 0.213 12.195 1.00 93.94 181 LEU A N 1
ATOM 1398 C CA . LEU A 1 181 ? 2.150 0.857 13.368 1.00 93.94 181 LEU A CA 1
ATOM 1399 C C . LEU A 1 181 ? 2.587 -0.199 14.383 1.00 93.94 181 LEU A C 1
ATOM 1401 O O . LEU A 1 181 ? 1.812 -1.083 14.755 1.00 93.94 181 LEU A O 1
ATOM 1405 N N . GLU A 1 182 ? 3.809 -0.056 14.891 1.00 89.94 182 GLU A N 1
ATOM 1406 C CA . GLU A 1 182 ? 4.280 -0.841 16.031 1.00 89.94 182 GLU A CA 1
ATOM 1407 C C . GLU A 1 182 ? 3.526 -0.512 17.332 1.00 89.94 182 GLU A C 1
ATOM 1409 O O . GLU A 1 182 ? 2.749 0.448 17.434 1.00 89.94 182 GLU A O 1
ATOM 1414 N N . ASP A 1 183 ? 3.764 -1.336 18.355 1.00 85.56 183 ASP A N 1
ATOM 1415 C CA . ASP A 1 183 ? 3.097 -1.217 19.645 1.00 85.56 183 ASP A CA 1
ATOM 1416 C C . ASP A 1 183 ? 3.329 0.149 20.304 1.00 85.56 183 ASP A C 1
ATOM 1418 O O . ASP A 1 183 ? 4.452 0.638 20.419 1.00 85.56 183 ASP A O 1
ATOM 1422 N N . GLY A 1 184 ? 2.238 0.785 20.731 1.00 84.12 184 GLY A N 1
ATOM 1423 C CA . GLY A 1 184 ? 2.266 2.109 21.354 1.00 84.12 184 GLY A CA 1
ATOM 1424 C C . GLY A 1 184 ? 2.588 3.281 20.415 1.00 84.12 184 GLY A C 1
ATOM 1425 O O . GLY A 1 184 ? 2.606 4.422 20.881 1.00 84.12 184 GLY A O 1
ATOM 1426 N N . ALA A 1 185 ? 2.802 3.056 19.112 1.00 90.56 185 ALA A N 1
ATOM 1427 C CA . ALA A 1 185 ? 3.113 4.136 18.173 1.00 90.56 185 ALA A CA 1
ATOM 1428 C C . ALA A 1 185 ? 1.902 5.042 17.881 1.00 90.56 185 ALA A C 1
ATOM 1430 O O . ALA A 1 185 ? 2.066 6.233 17.607 1.00 90.56 185 ALA A O 1
ATOM 1431 N N . LEU A 1 186 ? 0.671 4.525 17.967 1.00 95.19 186 LEU A N 1
ATOM 1432 C CA . LEU A 1 186 ? -0.539 5.317 17.738 1.00 95.19 186 LEU A CA 1
ATOM 1433 C C . LEU A 1 186 ? -0.819 6.267 18.914 1.00 95.19 186 LEU A C 1
ATOM 1435 O O . LEU A 1 186 ? -1.526 5.936 19.859 1.00 95.19 186 LEU A O 1
ATOM 1439 N N . THR A 1 187 ? -0.277 7.478 18.821 1.00 95.81 187 THR A N 1
ATOM 1440 C CA . THR A 1 187 ? -0.547 8.580 19.757 1.00 95.81 187 THR A CA 1
ATOM 1441 C C . THR A 1 187 ? -1.687 9.480 19.262 1.00 95.81 187 THR A C 1
ATOM 1443 O O . THR A 1 187 ? -1.960 9.510 18.056 1.00 95.81 187 THR A O 1
ATOM 1446 N N . PRO A 1 188 ? -2.274 10.341 20.121 1.00 97.19 188 PRO A N 1
ATOM 1447 C CA . PRO A 1 188 ? -3.281 11.311 19.688 1.00 97.19 188 PRO A CA 1
ATOM 1448 C C . PRO A 1 188 ? -2.800 12.243 18.568 1.00 97.19 188 PRO A C 1
ATOM 1450 O O . PRO A 1 188 ? -3.569 12.602 17.679 1.00 97.19 188 PRO A O 1
ATOM 1453 N N . ASN A 1 189 ? -1.514 12.608 18.557 1.00 96.81 189 ASN A N 1
ATOM 1454 C CA . ASN A 1 189 ? -0.942 13.448 17.502 1.00 96.81 189 ASN A CA 1
ATOM 1455 C C . ASN A 1 189 ? -0.885 12.723 16.152 1.00 96.81 189 ASN A C 1
ATOM 1457 O O . ASN A 1 189 ? -1.213 13.322 15.127 1.00 96.81 189 ASN A O 1
ATOM 1461 N N . ILE A 1 190 ? -0.496 11.444 16.156 1.00 96.94 190 ILE A N 1
ATOM 1462 C CA . ILE A 1 190 ? -0.490 10.595 14.958 1.00 96.94 190 ILE A CA 1
ATOM 1463 C C . ILE A 1 190 ? -1.924 10.386 14.471 1.00 96.94 190 ILE A C 1
AT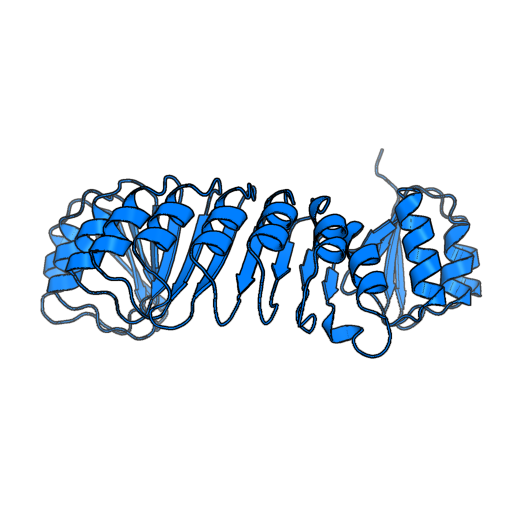OM 1465 O O . ILE A 1 190 ? -2.221 10.677 13.316 1.00 96.94 190 ILE A O 1
ATOM 1469 N N . ALA A 1 191 ? -2.841 10.014 15.364 1.00 97.94 191 ALA A N 1
ATOM 1470 C CA . ALA A 1 191 ? -4.257 9.853 15.053 1.00 97.94 191 ALA A CA 1
ATOM 1471 C C . ALA A 1 191 ? -4.893 11.128 14.459 1.00 97.94 191 ALA A C 1
ATOM 1473 O O . ALA A 1 191 ? -5.655 11.057 13.497 1.00 97.94 191 ALA A O 1
ATOM 1474 N N . SER A 1 192 ? -4.544 12.307 14.987 1.00 97.62 192 SER A N 1
ATOM 1475 C CA . SER A 1 192 ? -5.026 13.604 14.485 1.00 97.62 192 SER A CA 1
ATOM 1476 C C . SER A 1 192 ? -4.460 13.967 13.108 1.00 97.62 192 SER A C 1
ATOM 1478 O O . SER A 1 192 ? -5.097 14.683 12.335 1.00 97.62 192 SER A O 1
ATOM 1480 N N . ALA A 1 193 ? -3.246 13.510 12.789 1.00 97.50 193 ALA A N 1
ATOM 1481 C CA . ALA A 1 193 ? -2.690 13.654 11.449 1.00 97.50 193 ALA A CA 1
ATOM 1482 C C . ALA A 1 193 ? -3.392 12.710 10.461 1.00 97.50 193 ALA A C 1
ATOM 1484 O O . ALA A 1 193 ? -3.815 13.161 9.399 1.00 97.50 193 ALA A O 1
ATOM 1485 N N . LEU A 1 194 ? -3.569 11.441 10.839 1.00 97.25 194 LEU A N 1
ATOM 1486 C CA . LEU A 1 194 ? -4.207 10.414 10.013 1.00 97.25 194 LEU A CA 1
ATOM 1487 C C . LEU A 1 194 ? -5.669 10.738 9.691 1.00 97.25 194 LEU A C 1
ATOM 1489 O O . LEU A 1 194 ? -6.093 10.560 8.555 1.00 97.25 194 LEU A O 1
ATOM 1493 N N . SER A 1 195 ? -6.423 11.312 10.633 1.00 96.62 195 SER A N 1
ATOM 1494 C CA . SER A 1 195 ? -7.826 11.682 10.394 1.00 96.62 195 SER A CA 1
ATOM 1495 C C . SER A 1 195 ? -8.026 12.774 9.336 1.00 96.62 195 SER A C 1
ATOM 1497 O O . SER A 1 195 ? -9.151 13.013 8.904 1.00 96.62 195 SER A O 1
ATOM 1499 N N . ARG A 1 196 ? -6.944 13.428 8.892 1.00 95.62 196 ARG A N 1
ATOM 1500 C CA . ARG A 1 196 ? -6.949 14.458 7.841 1.00 95.62 196 ARG A CA 1
ATOM 1501 C C . ARG A 1 196 ? -6.533 13.940 6.466 1.00 95.62 196 ARG A C 1
ATOM 1503 O O . ARG A 1 196 ? -6.491 14.740 5.531 1.00 95.62 196 ARG A O 1
ATOM 1510 N N . ILE A 1 197 ? -6.201 12.654 6.348 1.00 94.94 197 ILE A N 1
ATOM 1511 C CA . ILE A 1 197 ? -5.881 12.033 5.063 1.00 94.94 197 ILE A CA 1
ATOM 1512 C C . ILE A 1 197 ? -7.089 12.125 4.135 1.00 94.94 197 ILE A C 1
ATOM 1514 O O . ILE A 1 197 ? -8.236 11.983 4.558 1.00 94.94 197 ILE A O 1
ATOM 1518 N N . TYR A 1 198 ? -6.812 12.370 2.858 1.00 92.75 198 TYR A N 1
ATOM 1519 C CA . TYR A 1 198 ? -7.817 12.343 1.808 1.00 92.75 198 TYR A CA 1
ATOM 1520 C C . TYR A 1 198 ? -7.692 11.028 1.034 1.00 92.75 198 TYR A C 1
ATOM 1522 O O . TYR A 1 198 ? -6.859 10.930 0.139 1.00 92.75 198 TYR A O 1
ATOM 1530 N N . ALA A 1 199 ? -8.488 10.043 1.444 1.00 95.88 199 ALA A N 1
ATOM 1531 C CA . ALA A 1 199 ? -8.634 8.712 0.853 1.00 95.88 199 ALA A CA 1
ATOM 1532 C C . ALA A 1 199 ? -10.074 8.233 1.110 1.00 95.88 199 ALA A C 1
ATOM 1534 O O . ALA A 1 199 ? -10.693 8.721 2.066 1.00 95.88 199 ALA A O 1
ATOM 1535 N N . GLU A 1 200 ? -10.602 7.296 0.320 1.00 96.50 200 GLU A N 1
ATOM 1536 C CA . GLU A 1 200 ? -11.888 6.644 0.621 1.00 96.50 200 GLU A CA 1
ATOM 1537 C C . GLU A 1 200 ? -11.772 5.730 1.847 1.00 96.50 200 GLU A C 1
ATOM 1539 O O . GLU A 1 200 ? -12.662 5.717 2.707 1.00 96.50 200 GLU A O 1
ATOM 1544 N N . HIS A 1 201 ? -10.637 5.040 1.958 1.00 97.50 201 HIS A N 1
ATOM 1545 C CA . HIS A 1 201 ? -10.317 4.111 3.028 1.00 97.50 201 HIS A CA 1
ATOM 1546 C C . HIS A 1 201 ? -9.012 4.490 3.737 1.00 97.50 201 HIS A C 1
ATOM 1548 O O . HIS A 1 201 ? -7.985 4.766 3.113 1.00 97.50 201 HIS A O 1
ATOM 1554 N N . LEU A 1 202 ? -9.046 4.459 5.069 1.00 97.94 202 LEU A N 1
ATOM 1555 C CA . LEU A 1 202 ? -7.864 4.532 5.921 1.00 97.94 202 LEU A CA 1
ATOM 1556 C C . LEU A 1 202 ? -7.758 3.216 6.681 1.00 97.94 202 LEU A C 1
ATOM 1558 O O . LEU A 1 202 ? -8.590 2.951 7.550 1.00 97.94 202 LEU A O 1
ATOM 1562 N N . THR A 1 203 ? -6.731 2.432 6.378 1.00 97.94 203 THR A N 1
ATOM 1563 C CA . THR A 1 203 ? -6.461 1.157 7.043 1.00 97.94 203 THR A CA 1
ATOM 1564 C C . THR A 1 203 ? -5.285 1.313 7.988 1.00 97.94 203 THR A C 1
ATOM 1566 O O . THR A 1 203 ? -4.193 1.712 7.587 1.00 97.94 203 THR A O 1
ATOM 1569 N N . LEU A 1 204 ? -5.521 1.019 9.262 1.00 97.44 204 LEU A N 1
ATOM 1570 C CA . LEU A 1 204 ? -4.512 1.075 10.308 1.00 97.44 204 LEU A CA 1
ATOM 1571 C C . LEU A 1 204 ? -4.360 -0.298 10.942 1.00 97.44 204 LEU A C 1
ATOM 1573 O O . LEU A 1 204 ? -5.328 -0.838 11.483 1.00 97.44 204 LEU A O 1
ATOM 1577 N N . THR A 1 205 ? -3.133 -0.803 10.946 1.00 96.19 205 THR A N 1
ATOM 1578 C CA . THR A 1 205 ? -2.748 -1.952 11.765 1.00 96.19 205 THR A CA 1
ATOM 1579 C C . THR A 1 205 ? -2.027 -1.423 12.991 1.00 96.19 205 THR A C 1
ATOM 1581 O O . THR A 1 205 ? -1.015 -0.735 12.870 1.00 96.19 205 THR A O 1
ATOM 1584 N N . CYS A 1 206 ? -2.540 -1.704 14.185 1.00 94.44 206 CYS A N 1
ATOM 1585 C CA . CYS A 1 206 ? -1.879 -1.342 15.435 1.00 94.44 206 CYS A CA 1
ATOM 1586 C C . CYS A 1 206 ? -2.271 -2.302 16.561 1.00 94.44 206 CYS A C 1
ATOM 1588 O O . CYS A 1 206 ? -3.285 -2.987 16.508 1.00 94.44 206 CYS A O 1
ATOM 1590 N N . THR A 1 207 ? -1.493 -2.356 17.633 1.00 92.38 207 THR A N 1
ATOM 1591 C CA . THR A 1 207 ? -1.758 -3.270 18.762 1.00 92.38 207 THR A CA 1
ATOM 1592 C C . THR A 1 207 ? -2.815 -2.746 19.733 1.00 92.38 207 THR A C 1
ATOM 1594 O O . THR A 1 207 ? -3.553 -3.537 20.324 1.00 92.38 207 THR A O 1
ATOM 1597 N N . HIS A 1 208 ? -2.885 -1.423 19.904 1.00 91.81 208 HIS A N 1
ATOM 1598 C CA . HIS A 1 208 ? -3.726 -0.751 20.884 1.00 91.81 208 HIS A CA 1
ATOM 1599 C C . HIS A 1 208 ? -4.190 0.622 20.390 1.00 91.81 208 HIS A C 1
ATOM 1601 O O . HIS A 1 208 ? -3.421 1.375 19.791 1.00 91.81 208 HIS A O 1
ATOM 1607 N N . VAL A 1 209 ? -5.432 0.980 20.726 1.00 95.19 209 VAL A N 1
ATOM 1608 C CA . VAL A 1 209 ? -5.963 2.338 20.556 1.00 95.19 209 VAL A CA 1
ATOM 1609 C C . VAL A 1 209 ? -6.547 2.830 21.874 1.00 95.19 209 VAL A C 1
ATOM 1611 O O . VAL A 1 209 ? -7.538 2.290 22.376 1.00 95.19 209 VAL A O 1
ATOM 1614 N N . ASP A 1 210 ? -5.957 3.890 22.424 1.00 95.56 210 ASP A N 1
ATOM 1615 C CA . ASP A 1 210 ? -6.499 4.571 23.595 1.00 95.56 210 ASP A CA 1
ATOM 1616 C C . ASP A 1 210 ? -7.707 5.466 23.229 1.00 95.56 210 ASP A C 1
ATOM 1618 O O . ASP A 1 210 ? -7.998 5.744 22.064 1.00 95.56 210 ASP A O 1
ATOM 1622 N N . ALA A 1 211 ? -8.441 5.942 24.238 1.00 96.38 211 ALA A N 1
ATOM 1623 C CA . ALA A 1 211 ? -9.650 6.737 24.016 1.00 96.38 211 ALA A CA 1
ATOM 1624 C C . ALA A 1 211 ? -9.391 8.135 23.414 1.00 96.38 211 ALA A C 1
ATOM 1626 O O . ALA A 1 211 ? -10.271 8.683 22.751 1.00 96.38 211 ALA A O 1
ATOM 1627 N N . GLU A 1 212 ? -8.231 8.742 23.653 1.00 97.75 212 GLU A N 1
ATOM 1628 C CA . GLU A 1 212 ? -7.878 10.050 23.098 1.00 97.75 212 GLU A CA 1
ATOM 1629 C C . GLU A 1 212 ? -7.502 9.921 21.617 1.00 97.75 212 GLU A C 1
ATOM 1631 O O . GLU A 1 212 ? -8.042 10.648 20.782 1.00 97.75 212 GLU A O 1
ATOM 1636 N N . SER A 1 213 ? -6.677 8.931 21.276 1.00 97.69 213 SER A N 1
ATOM 1637 C CA . SER A 1 213 ? -6.327 8.556 19.904 1.00 97.69 213 SER A CA 1
ATOM 1638 C C . SER A 1 213 ? -7.570 8.171 19.095 1.00 97.69 213 SER A C 1
ATOM 1640 O O . SER A 1 213 ? -7.788 8.693 18.001 1.00 97.69 213 SER A O 1
ATOM 1642 N N . ALA A 1 214 ? -8.465 7.362 19.670 1.00 97.69 214 ALA A N 1
ATOM 1643 C CA . ALA A 1 214 ? -9.753 7.025 19.067 1.00 97.69 214 ALA A CA 1
ATOM 1644 C C . ALA A 1 214 ? -10.635 8.257 18.798 1.00 97.69 214 ALA A C 1
ATOM 1646 O O . ALA A 1 214 ? -11.297 8.334 17.764 1.00 97.69 214 ALA A O 1
ATOM 1647 N N . ALA A 1 215 ? -10.642 9.245 19.701 1.00 97.88 215 ALA A N 1
ATOM 1648 C CA . ALA A 1 215 ? -11.404 10.477 19.500 1.00 97.88 215 ALA A CA 1
ATOM 1649 C C . ALA A 1 215 ? -10.866 11.317 18.332 1.00 97.88 215 ALA A C 1
ATOM 1651 O O . ALA A 1 215 ? -11.648 11.981 17.656 1.00 97.88 215 ALA A O 1
ATOM 1652 N N . GLN A 1 216 ? -9.555 11.280 18.080 1.00 98.06 216 GLN A N 1
ATOM 1653 C CA . GLN A 1 216 ? -8.957 11.940 16.918 1.00 98.06 216 GLN A CA 1
ATOM 1654 C C . GLN A 1 216 ? -9.286 11.198 15.616 1.00 98.06 216 GLN A C 1
ATOM 1656 O O . GLN A 1 216 ? -9.666 11.843 14.638 1.00 98.06 216 GLN A O 1
ATOM 1661 N N . LEU A 1 217 ? -9.196 9.860 15.614 1.00 97.62 217 LEU A N 1
ATOM 1662 C CA . LEU A 1 217 ? -9.534 9.020 14.456 1.00 97.62 217 LEU A CA 1
ATOM 1663 C C . LEU A 1 217 ? -11.011 9.119 14.062 1.00 97.62 217 LEU A C 1
ATOM 1665 O O . LEU A 1 217 ? -11.322 9.096 12.877 1.00 97.62 217 LEU A O 1
ATOM 1669 N N . ALA A 1 218 ? -11.915 9.314 15.027 1.00 96.12 218 ALA A N 1
ATOM 1670 C CA . ALA A 1 218 ? -13.338 9.534 14.763 1.00 96.12 218 ALA A CA 1
ATOM 1671 C C . ALA A 1 218 ? -13.615 10.761 13.866 1.00 96.12 218 ALA A C 1
ATOM 1673 O O . ALA A 1 218 ? -14.699 10.878 13.299 1.00 96.12 218 ALA A O 1
ATOM 1674 N N . GLY A 1 219 ? -12.647 11.676 13.727 1.00 95.62 219 GLY A N 1
ATOM 1675 C CA . GLY A 1 219 ? -12.720 12.803 12.799 1.00 95.62 219 GLY A CA 1
ATOM 1676 C C . GLY A 1 219 ? -12.487 12.445 11.327 1.00 95.62 219 GLY A C 1
ATOM 1677 O O . GLY A 1 219 ? -12.674 13.316 10.481 1.00 95.62 219 GLY A O 1
ATOM 1678 N N . TYR A 1 220 ? -12.077 11.214 11.007 1.00 96.31 220 TYR A N 1
ATOM 1679 C CA . TYR A 1 220 ? -11.898 10.775 9.625 1.00 96.31 220 TYR A CA 1
ATOM 1680 C C . TYR A 1 220 ? -13.248 10.689 8.901 1.00 96.31 220 TYR A C 1
ATOM 1682 O O . TYR A 1 220 ? -14.246 10.237 9.463 1.00 96.31 220 TYR A O 1
ATOM 1690 N N . HIS A 1 221 ? -13.283 11.161 7.654 1.00 92.62 221 HIS A N 1
ATOM 1691 C CA . HIS A 1 221 ? -14.521 11.299 6.882 1.00 92.62 221 HIS A CA 1
ATOM 1692 C C . HIS A 1 221 ? -14.823 10.110 5.956 1.00 92.62 221 HIS A C 1
ATOM 1694 O O . HIS A 1 221 ? -15.959 9.997 5.499 1.00 92.62 221 HIS A O 1
ATOM 1700 N N . GLY A 1 222 ? -13.830 9.265 5.666 1.00 94.00 222 GLY A N 1
ATOM 1701 C CA . GLY A 1 222 ? -13.988 8.048 4.866 1.00 94.00 222 GLY A CA 1
ATOM 1702 C C . GLY A 1 222 ? -14.323 6.827 5.723 1.00 94.00 222 GLY A C 1
ATOM 1703 O O . GLY A 1 222 ? -14.830 6.950 6.836 1.00 94.00 222 GLY A O 1
ATOM 1704 N N . THR A 1 223 ? -14.011 5.636 5.227 1.00 96.25 223 THR A N 1
ATOM 1705 C CA . THR A 1 223 ? -14.163 4.399 6.002 1.00 96.25 223 THR A CA 1
ATOM 1706 C C . THR A 1 223 ? -12.876 4.081 6.751 1.00 96.25 223 THR A C 1
ATOM 1708 O O . THR A 1 223 ? -11.844 3.800 6.140 1.00 96.25 223 THR A O 1
ATOM 1711 N N . LEU A 1 224 ? -12.930 4.133 8.080 1.00 97.25 224 LEU A N 1
ATOM 1712 C CA . LEU A 1 224 ? -11.818 3.729 8.932 1.00 97.25 224 LEU A CA 1
ATOM 1713 C C . LEU A 1 224 ? -11.836 2.208 9.100 1.00 97.25 224 LEU A C 1
ATOM 1715 O O . LEU A 1 224 ? -12.770 1.671 9.699 1.00 97.25 224 LEU A O 1
ATOM 1719 N N . ARG A 1 225 ? -10.786 1.540 8.623 1.00 97.06 225 ARG A N 1
ATOM 1720 C CA . ARG A 1 225 ? -10.511 0.126 8.883 1.00 97.06 225 ARG A CA 1
ATOM 1721 C C . ARG A 1 225 ? -9.420 0.022 9.935 1.00 97.06 225 ARG A C 1
ATOM 1723 O O . ARG A 1 225 ? -8.313 0.521 9.749 1.00 97.06 225 ARG A O 1
ATOM 1730 N N . LEU A 1 226 ? -9.736 -0.594 11.062 1.00 96.12 226 LEU A N 1
ATOM 1731 C CA . LEU A 1 226 ? -8.812 -0.734 12.176 1.00 96.12 226 LEU A CA 1
ATOM 1732 C C . LEU A 1 226 ? -8.593 -2.214 12.470 1.00 96.12 226 LEU A C 1
ATOM 1734 O O . LEU A 1 226 ? -9.484 -2.877 13.001 1.00 96.12 226 LEU A O 1
ATOM 1738 N N . GLN A 1 227 ? -7.398 -2.712 12.170 1.00 95.12 227 GLN A N 1
ATOM 1739 C CA . GLN A 1 227 ? -6.936 -4.003 12.657 1.00 95.12 227 GLN A CA 1
ATOM 1740 C C . GLN A 1 227 ? -6.229 -3.781 13.990 1.00 95.12 227 GLN A C 1
ATOM 1742 O O . GLN A 1 227 ? -5.104 -3.281 14.041 1.00 95.12 227 GLN A O 1
ATOM 1747 N N . CYS A 1 228 ? -6.931 -4.098 15.079 1.00 92.69 228 CYS A N 1
ATOM 1748 C CA . CYS A 1 228 ? -6.434 -3.874 16.425 1.00 92.69 228 CYS A CA 1
ATOM 1749 C C . CYS A 1 228 ? -6.950 -4.941 17.396 1.00 92.69 228 CYS A C 1
ATOM 1751 O O . CYS A 1 228 ? -8.120 -4.894 17.785 1.00 92.69 228 CYS A O 1
ATOM 1753 N N . PRO A 1 229 ? -6.094 -5.873 17.855 1.00 87.06 229 PRO A N 1
ATOM 1754 C CA . PRO A 1 229 ? -6.528 -6.952 18.738 1.00 87.06 229 PRO A CA 1
ATOM 1755 C C . PRO A 1 229 ? -6.918 -6.454 20.138 1.00 87.06 229 PRO A C 1
ATOM 1757 O O . PRO A 1 229 ? -7.692 -7.110 20.829 1.00 87.06 229 PRO A O 1
ATOM 1760 N N . THR A 1 230 ? -6.409 -5.295 20.584 1.00 86.75 230 THR A N 1
ATOM 1761 C CA . THR A 1 230 ? -6.700 -4.752 21.922 1.00 86.75 230 THR A CA 1
ATOM 1762 C C . THR A 1 230 ? -7.437 -3.418 21.844 1.00 86.75 230 THR A C 1
ATOM 1764 O O . THR A 1 230 ? -6.837 -2.342 21.949 1.00 86.75 230 THR A O 1
ATOM 1767 N N . LEU A 1 231 ? -8.767 -3.487 21.746 1.00 90.00 231 LEU A N 1
ATOM 1768 C CA . LEU A 1 231 ? -9.639 -2.316 21.675 1.00 90.00 231 LEU A CA 1
ATOM 1769 C C . LEU A 1 231 ? -10.614 -2.256 22.861 1.00 90.00 231 LEU A C 1
ATOM 1771 O O . LEU A 1 231 ? -11.512 -3.081 23.007 1.00 90.00 231 LEU A O 1
ATOM 1775 N N . GLY A 1 232 ? -10.448 -1.255 23.728 1.00 92.06 232 GLY A N 1
ATOM 1776 C CA . GLY A 1 232 ? -11.310 -1.077 24.900 1.00 92.06 232 GLY A CA 1
ATOM 1777 C C . GLY A 1 232 ? -12.645 -0.399 24.572 1.00 92.06 232 GLY A C 1
ATOM 1778 O O . GLY A 1 232 ? -12.721 0.467 23.697 1.00 92.06 232 GLY A O 1
ATOM 1779 N N . ALA A 1 233 ? -13.689 -0.685 25.358 1.00 94.06 233 ALA A N 1
ATOM 1780 C CA . ALA A 1 233 ? -15.029 -0.114 25.168 1.00 94.06 233 ALA A CA 1
ATOM 1781 C C . ALA A 1 233 ? -15.052 1.430 25.131 1.00 94.06 233 ALA A C 1
ATOM 1783 O O . ALA A 1 233 ? -15.854 2.031 24.418 1.00 94.06 233 ALA A O 1
ATOM 1784 N N . ASN A 1 234 ? -14.156 2.103 25.862 1.00 95.94 234 ASN A N 1
ATOM 1785 C CA . ASN A 1 234 ? -14.049 3.565 25.818 1.00 95.94 234 ASN A CA 1
ATOM 1786 C C . ASN A 1 234 ? -13.509 4.089 24.482 1.00 95.94 234 ASN A C 1
ATOM 1788 O O . ASN A 1 234 ? -13.995 5.116 24.018 1.00 95.94 234 ASN A O 1
ATOM 1792 N N . ALA A 1 235 ? -12.550 3.399 23.862 1.00 96.25 235 ALA A N 1
ATOM 1793 C CA . ALA A 1 235 ? -12.060 3.747 22.531 1.00 96.25 235 ALA A CA 1
ATOM 1794 C C . ALA A 1 235 ? -13.159 3.523 21.484 1.00 96.25 235 ALA A C 1
ATOM 1796 O O . ALA A 1 235 ? -13.448 4.420 20.695 1.00 96.25 235 ALA A O 1
ATOM 1797 N N . VAL A 1 236 ? -13.883 2.401 21.563 1.00 95.38 236 VAL A N 1
ATOM 1798 C CA . VAL A 1 236 ? -15.027 2.132 20.676 1.00 95.38 236 VAL A CA 1
ATOM 1799 C C . VAL A 1 236 ? -16.126 3.178 20.804 1.00 95.38 236 VAL A C 1
ATOM 1801 O O . VAL A 1 236 ? -16.621 3.652 19.785 1.00 95.38 236 VAL A O 1
ATOM 1804 N N . ARG A 1 237 ? -16.471 3.626 22.019 1.00 95.81 237 ARG A N 1
ATOM 1805 C CA . ARG A 1 237 ? -17.428 4.735 22.211 1.00 95.81 237 ARG A CA 1
ATOM 1806 C C . ARG A 1 237 ? -17.003 6.014 21.487 1.00 95.81 237 ARG A C 1
ATOM 1808 O O . ARG A 1 237 ? -17.858 6.794 21.083 1.00 95.81 237 ARG A O 1
ATOM 1815 N N . LYS A 1 238 ? -15.697 6.260 21.356 1.00 97.12 238 LYS A N 1
ATOM 1816 C CA . LYS A 1 238 ? -15.170 7.420 20.627 1.00 97.12 238 LYS A CA 1
ATOM 1817 C C . LYS A 1 238 ? -15.228 7.210 19.119 1.00 97.12 238 LYS A C 1
ATOM 1819 O O . LYS A 1 238 ? -15.742 8.086 18.437 1.00 97.12 238 LYS A O 1
ATOM 1824 N N . LEU A 1 239 ? -14.785 6.055 18.622 1.00 96.06 239 LEU A N 1
ATOM 1825 C CA . LEU A 1 239 ? -14.828 5.723 17.190 1.00 96.06 239 LEU A CA 1
ATOM 1826 C C . LEU A 1 239 ? -16.265 5.737 16.654 1.00 96.06 239 LEU A C 1
ATOM 1828 O O . LEU A 1 239 ? -16.567 6.380 15.653 1.00 96.06 239 LEU A O 1
ATOM 1832 N N . THR A 1 240 ? -17.177 5.099 17.382 1.00 94.12 240 THR A N 1
ATOM 1833 C CA . THR A 1 240 ? -18.594 4.989 17.010 1.00 94.12 240 THR A CA 1
ATOM 1834 C C . THR A 1 240 ? -19.380 6.284 17.213 1.00 94.12 240 THR A C 1
ATOM 1836 O O . THR A 1 240 ? -20.546 6.335 16.837 1.00 94.12 240 THR A O 1
ATOM 1839 N N . ALA A 1 241 ? -18.788 7.342 17.780 1.00 92.38 241 ALA A N 1
ATOM 1840 C CA . ALA A 1 241 ? -19.409 8.668 17.814 1.00 92.38 241 ALA A CA 1
ATOM 1841 C C . ALA A 1 241 ? -19.396 9.360 16.436 1.00 92.38 241 ALA A C 1
ATOM 1843 O O . ALA A 1 241 ? -20.131 10.327 16.236 1.00 92.38 241 ALA A O 1
ATOM 1844 N N . SER A 1 242 ? -18.575 8.873 15.500 1.00 90.56 242 SER A N 1
ATOM 1845 C CA . SER A 1 242 ? -18.608 9.286 14.097 1.00 90.56 242 SER A CA 1
ATOM 1846 C C . SER A 1 242 ? -19.747 8.603 13.339 1.00 90.56 242 SER A C 1
ATOM 1848 O O . SER A 1 242 ? -20.179 7.515 13.706 1.00 90.56 242 SER A O 1
ATOM 1850 N N . ILE A 1 243 ? -20.208 9.234 12.258 1.00 84.75 243 ILE A N 1
ATOM 1851 C CA . ILE A 1 243 ? -21.158 8.646 11.296 1.00 84.75 243 ILE A CA 1
ATOM 1852 C C . ILE A 1 243 ? -20.459 8.043 10.068 1.00 84.75 243 ILE A C 1
ATOM 1854 O O . ILE A 1 243 ? -21.131 7.564 9.159 1.00 84.75 243 ILE A O 1
ATOM 1858 N N . ALA A 1 244 ? -19.130 8.144 10.006 1.00 89.19 244 ALA A N 1
ATOM 1859 C CA . ALA A 1 244 ? -18.320 7.628 8.911 1.00 89.19 244 ALA A CA 1
ATOM 1860 C C . ALA A 1 244 ? -18.259 6.089 8.937 1.00 89.19 244 ALA A C 1
ATOM 1862 O O . ALA A 1 244 ? -18.576 5.483 9.958 1.00 89.19 244 ALA A O 1
ATOM 1863 N N . GLY A 1 245 ? -17.848 5.445 7.842 1.00 92.00 245 GLY A N 1
ATOM 1864 C CA . GLY A 1 245 ? -17.722 3.983 7.811 1.00 92.00 245 GLY A CA 1
ATOM 1865 C C . GLY A 1 245 ? -16.731 3.487 8.869 1.00 92.00 245 GLY A C 1
ATOM 1866 O O . GLY A 1 245 ? -15.664 4.081 9.039 1.00 92.00 245 GLY A O 1
ATOM 1867 N N . LEU A 1 246 ? -17.083 2.422 9.595 1.00 95.56 246 LEU A N 1
ATOM 1868 C CA . LEU A 1 246 ? -16.220 1.836 10.620 1.00 95.56 246 LEU A CA 1
ATOM 1869 C C . LEU A 1 246 ? -16.151 0.317 10.476 1.00 95.56 246 LEU A C 1
ATOM 1871 O O . LEU A 1 246 ? -17.148 -0.388 10.633 1.00 95.56 246 LEU A O 1
ATOM 1875 N N . GLU A 1 247 ? -14.940 -0.164 10.242 1.00 95.62 247 GLU A N 1
ATOM 1876 C CA . GLU A 1 247 ? -14.596 -1.575 10.149 1.00 95.62 247 GLU A CA 1
ATOM 1877 C C . GLU A 1 247 ? -13.554 -1.896 11.229 1.00 95.62 247 GLU A C 1
ATOM 1879 O O . GLU A 1 247 ? -12.503 -1.258 11.298 1.00 95.62 247 GLU A O 1
ATOM 1884 N N . LEU A 1 248 ? -13.845 -2.862 12.099 1.00 94.56 248 LEU A N 1
ATOM 1885 C CA . LEU A 1 248 ? -12.969 -3.262 13.202 1.00 94.56 248 LEU A CA 1
ATOM 1886 C C . LEU A 1 248 ? -12.605 -4.740 13.055 1.00 94.56 248 LEU A C 1
ATOM 1888 O O . LEU A 1 248 ? -13.483 -5.593 13.160 1.00 94.56 248 LEU A O 1
ATOM 1892 N N . SER A 1 249 ? -11.322 -5.052 12.873 1.00 92.75 249 SER A N 1
ATOM 1893 C CA . SER A 1 249 ? -10.811 -6.421 12.999 1.00 92.75 249 SER A CA 1
ATOM 1894 C C . SER A 1 249 ? -10.208 -6.610 14.382 1.00 92.75 249 SER A C 1
ATOM 1896 O O . SER A 1 249 ? -9.231 -5.943 14.732 1.00 92.75 249 SER A O 1
ATOM 1898 N N . LEU A 1 250 ? -10.811 -7.496 15.179 1.00 87.50 250 LEU A N 1
ATOM 1899 C CA . LEU A 1 250 ? -10.401 -7.759 16.563 1.00 87.50 250 LEU A CA 1
ATOM 1900 C C . LEU A 1 250 ? -9.667 -9.105 16.729 1.00 87.50 250 LEU A C 1
ATOM 1902 O O . LEU A 1 250 ? -9.394 -9.489 17.856 1.00 87.50 250 LEU A O 1
ATOM 1906 N N . ASP A 1 251 ? -9.367 -9.818 15.640 1.00 85.12 251 ASP A N 1
ATOM 1907 C CA . ASP A 1 251 ? -8.527 -11.028 15.537 1.00 85.12 251 ASP A CA 1
ATOM 1908 C C . ASP A 1 251 ? -8.596 -12.028 16.722 1.00 85.12 251 ASP A C 1
ATOM 1910 O O . ASP A 1 251 ? -7.849 -11.945 17.694 1.00 85.12 251 ASP A O 1
ATOM 1914 N N . ASP A 1 252 ? -9.462 -13.042 16.600 1.00 85.19 252 ASP A N 1
ATOM 1915 C CA . ASP A 1 252 ? -9.693 -14.127 17.581 1.00 85.19 252 ASP A CA 1
ATOM 1916 C C . ASP A 1 252 ? -10.229 -13.653 18.949 1.00 85.19 252 ASP A C 1
ATOM 1918 O O . ASP A 1 252 ? -10.050 -14.309 19.980 1.00 85.19 252 ASP A O 1
ATOM 1922 N N . THR A 1 253 ? -10.961 -12.535 18.956 1.00 88.88 253 THR A N 1
ATOM 1923 C CA . THR A 1 253 ? -11.529 -11.927 20.171 1.00 88.88 253 THR A CA 1
ATOM 1924 C C . THR A 1 253 ? -12.907 -12.487 20.537 1.00 88.88 253 THR A C 1
ATOM 1926 O O . THR A 1 253 ? -13.748 -12.765 19.678 1.00 88.88 253 THR A O 1
ATOM 1929 N N . ILE A 1 254 ? -13.168 -12.623 21.842 1.00 91.06 254 ILE A N 1
ATOM 1930 C CA . ILE A 1 254 ? -14.518 -12.816 22.390 1.00 91.06 254 ILE A CA 1
ATOM 1931 C C . ILE A 1 254 ? -15.170 -11.438 22.531 1.00 91.06 254 ILE A C 1
ATOM 1933 O O . ILE A 1 254 ? -14.659 -10.586 23.256 1.00 91.06 254 ILE A O 1
ATOM 1937 N N . LEU A 1 255 ? -16.292 -11.205 21.845 1.00 91.62 255 LEU A N 1
ATOM 1938 C CA . LEU A 1 255 ? -16.998 -9.927 21.934 1.00 91.62 255 LEU A CA 1
ATOM 1939 C C . LEU A 1 255 ? -17.770 -9.852 23.256 1.00 91.62 255 LEU A C 1
ATOM 1941 O O . LEU A 1 255 ? -18.847 -10.438 23.400 1.00 91.62 255 LEU A O 1
ATOM 1945 N N . GLU A 1 256 ? -17.214 -9.133 24.224 1.00 94.19 256 GLU A N 1
ATOM 1946 C CA . GLU A 1 256 ? -17.835 -8.924 25.530 1.00 94.19 256 GLU A CA 1
ATOM 1947 C C . GLU A 1 256 ? -18.953 -7.873 25.488 1.00 94.19 256 GLU A C 1
ATOM 1949 O O . GLU A 1 256 ? -19.032 -7.014 24.600 1.00 94.19 256 GLU A O 1
ATOM 1954 N N . ARG A 1 257 ? -19.852 -7.956 26.473 1.00 94.25 257 ARG A N 1
ATOM 1955 C CA . ARG A 1 257 ? -21.072 -7.144 26.532 1.00 94.25 257 ARG A CA 1
ATOM 1956 C C . ARG A 1 257 ? -20.794 -5.640 26.568 1.00 94.25 257 ARG A C 1
ATOM 1958 O O . ARG A 1 257 ? -21.533 -4.877 25.959 1.00 94.25 257 ARG A O 1
ATOM 1965 N N . ASP A 1 258 ? -19.761 -5.197 27.274 1.00 94.69 258 ASP A N 1
ATOM 1966 C CA . ASP A 1 258 ? -19.428 -3.776 27.418 1.00 94.69 258 ASP A CA 1
ATOM 1967 C C . ASP A 1 258 ? -18.955 -3.139 26.100 1.00 94.69 258 ASP A C 1
ATOM 1969 O O . ASP A 1 258 ? -19.278 -1.979 25.815 1.00 94.69 258 ASP A O 1
ATOM 1973 N N . LEU A 1 259 ? -18.224 -3.908 25.289 1.00 93.06 259 LEU A N 1
ATOM 1974 C CA . LEU A 1 259 ? -17.804 -3.540 23.943 1.00 93.06 259 LEU A CA 1
ATOM 1975 C C . LEU A 1 259 ? -19.006 -3.508 22.991 1.00 93.06 259 LEU A C 1
ATOM 1977 O O . LEU A 1 259 ? -19.185 -2.529 22.269 1.00 93.06 259 LEU A O 1
ATOM 1981 N N . ALA A 1 260 ? -19.886 -4.510 23.053 1.00 93.06 260 ALA A N 1
ATOM 1982 C CA . ALA A 1 260 ? -21.138 -4.502 22.295 1.00 93.06 260 ALA A CA 1
ATOM 1983 C C . ALA A 1 260 ? -22.052 -3.330 22.673 1.00 93.06 260 ALA A C 1
ATOM 1985 O O . ALA A 1 260 ? -22.586 -2.666 21.791 1.00 93.06 260 ALA A O 1
ATOM 1986 N N . GLU A 1 261 ? -22.181 -2.999 23.960 1.00 94.06 261 GLU A N 1
ATOM 1987 C CA . GLU A 1 261 ? -22.919 -1.815 24.411 1.00 94.06 261 GLU A CA 1
ATOM 1988 C C . GLU A 1 261 ? -22.272 -0.515 23.906 1.00 94.06 261 GLU A C 1
ATOM 1990 O O . GLU A 1 261 ? -22.980 0.450 23.615 1.00 94.06 261 GLU A O 1
ATOM 1995 N N . ALA A 1 262 ? -20.941 -0.452 23.780 1.00 94.31 262 ALA A N 1
ATOM 1996 C CA . ALA A 1 262 ? -20.268 0.698 23.176 1.00 94.31 262 ALA A CA 1
ATOM 1997 C C . ALA A 1 262 ? -20.641 0.872 21.694 1.00 94.31 262 ALA A C 1
ATOM 1999 O O . ALA A 1 262 ? -20.902 1.996 21.271 1.00 94.31 262 ALA A O 1
ATOM 2000 N N . ILE A 1 263 ? -20.720 -0.227 20.941 1.00 92.50 263 ILE A N 1
ATOM 2001 C CA . ILE A 1 263 ? -21.130 -0.244 19.529 1.00 92.50 263 ILE A CA 1
ATOM 2002 C C . ILE A 1 263 ? -22.612 0.123 19.393 1.00 92.50 263 ILE A C 1
ATOM 2004 O O . ILE A 1 263 ? -22.965 1.086 18.705 1.00 92.50 263 ILE A O 1
ATOM 2008 N N . ALA A 1 264 ? -23.474 -0.588 20.120 1.00 90.88 264 ALA A N 1
ATOM 2009 C CA . ALA A 1 264 ? -24.924 -0.424 20.107 1.00 90.88 264 ALA A CA 1
ATOM 2010 C C . ALA A 1 264 ? -25.355 1.009 20.449 1.00 90.88 264 ALA A C 1
ATOM 2012 O O . ALA A 1 264 ? -26.270 1.534 19.821 1.00 90.88 264 ALA A O 1
ATOM 2013 N N . ASN A 1 265 ? -24.654 1.690 21.361 1.00 90.62 265 ASN A N 1
ATOM 2014 C CA . ASN A 1 265 ? -25.002 3.048 21.796 1.00 90.62 265 ASN A CA 1
ATOM 2015 C C . ASN A 1 265 ? -24.285 4.181 21.034 1.00 90.62 265 ASN A C 1
ATOM 2017 O O . ASN A 1 265 ? -24.541 5.349 21.319 1.00 90.62 265 ASN A O 1
ATOM 2021 N N . GLY A 1 266 ? -23.386 3.875 20.088 1.00 88.88 266 GLY A N 1
ATOM 2022 C CA . GLY A 1 266 ? -22.706 4.891 19.267 1.00 88.88 266 GLY A CA 1
ATOM 2023 C C . GLY A 1 266 ? -23.651 5.707 18.367 1.00 88.88 266 GLY A C 1
ATOM 2024 O O . GLY A 1 266 ? -24.842 5.432 18.295 1.00 88.88 266 GLY A O 1
ATOM 2025 N N . ALA A 1 267 ? -23.139 6.688 17.632 1.00 89.31 267 ALA A N 1
ATOM 2026 C CA . ALA A 1 267 ? -23.887 7.383 16.577 1.00 89.31 267 ALA A CA 1
ATOM 2027 C C . ALA A 1 267 ? -23.768 6.692 15.204 1.00 89.31 267 ALA A C 1
ATOM 2029 O O . ALA A 1 267 ? -24.594 6.935 14.327 1.00 89.31 267 ALA A O 1
ATOM 2030 N N . ASN A 1 268 ? -22.754 5.843 15.022 1.00 88.50 268 ASN A N 1
ATOM 2031 C CA . ASN A 1 268 ? -22.455 5.203 13.750 1.00 88.50 268 ASN A CA 1
ATOM 2032 C C . ASN A 1 268 ? -23.565 4.227 13.324 1.00 88.50 268 ASN A C 1
ATOM 2034 O O . ASN A 1 268 ? -23.781 3.255 14.050 1.00 88.50 268 ASN A O 1
ATOM 2038 N N . PRO A 1 269 ? -24.242 4.446 12.181 1.00 86.25 269 PRO A N 1
ATOM 2039 C CA . PRO A 1 269 ? -25.324 3.579 11.719 1.00 86.25 269 PRO A CA 1
ATOM 2040 C C . PRO A 1 269 ? -24.850 2.229 11.160 1.00 86.25 269 PRO A C 1
ATOM 2042 O O . PRO A 1 269 ? -25.682 1.336 11.008 1.00 86.25 269 PRO A O 1
ATOM 2045 N N . PHE A 1 270 ? -23.559 2.088 10.839 1.00 87.12 270 PHE A N 1
ATOM 2046 C CA . PHE A 1 270 ? -22.993 0.897 10.213 1.00 87.12 270 PHE A CA 1
ATOM 2047 C C . PHE A 1 270 ? -21.625 0.557 10.812 1.00 87.12 270 PHE A C 1
ATOM 2049 O O . PHE A 1 270 ? -20.643 1.272 10.609 1.00 87.12 270 PHE A O 1
ATOM 2056 N N . VAL A 1 271 ? -21.555 -0.561 11.535 1.00 90.69 271 VAL A N 1
ATOM 2057 C CA . VAL A 1 271 ? -20.297 -1.080 12.087 1.00 90.69 271 VAL A CA 1
ATOM 2058 C C . VAL A 1 271 ? -20.097 -2.507 11.605 1.00 90.69 271 VAL A C 1
ATOM 2060 O O . VAL A 1 271 ? -20.949 -3.365 11.836 1.00 90.69 271 VAL A O 1
ATOM 2063 N N . HIS A 1 272 ? -18.956 -2.754 10.967 1.00 92.62 272 HIS A N 1
ATOM 2064 C CA . HIS A 1 272 ? -18.532 -4.088 10.563 1.00 92.62 272 HIS A CA 1
ATOM 2065 C C . HIS A 1 272 ? -17.477 -4.600 11.548 1.00 92.62 272 HIS A C 1
ATOM 2067 O O . HIS A 1 272 ? -16.453 -3.950 11.759 1.00 92.62 272 HIS A O 1
ATOM 2073 N N . LEU A 1 273 ? -17.728 -5.754 12.161 1.00 91.62 273 LEU A N 1
ATOM 2074 C CA . LEU A 1 273 ? -16.771 -6.463 13.003 1.00 91.62 273 LEU A CA 1
ATOM 2075 C C . LEU A 1 273 ? -16.252 -7.716 12.298 1.00 91.62 273 LEU A C 1
ATOM 2077 O O . LEU A 1 273 ? -17.044 -8.568 11.898 1.00 91.62 273 LEU A O 1
ATOM 2081 N N . TYR A 1 274 ? -14.934 -7.854 12.236 1.00 90.62 274 TYR A N 1
ATOM 2082 C CA . TYR A 1 274 ? -14.240 -9.038 11.739 1.00 90.62 274 TYR A CA 1
ATOM 2083 C C . TYR A 1 274 ? -13.435 -9.702 12.855 1.00 90.62 274 TYR A C 1
ATOM 2085 O O . TYR A 1 274 ? -13.089 -9.086 13.872 1.00 90.62 274 TYR A O 1
ATOM 2093 N N . GLY A 1 275 ? -13.102 -10.974 12.650 1.00 87.44 275 GLY A N 1
ATOM 2094 C CA . GLY A 1 275 ? -12.182 -11.687 13.529 1.00 87.44 275 GLY A CA 1
ATOM 2095 C C . GLY A 1 275 ? -12.804 -12.130 14.856 1.00 87.44 275 GLY A C 1
ATOM 2096 O O . GLY A 1 275 ? -12.074 -12.477 15.783 1.00 87.44 275 GLY A O 1
ATOM 2097 N N . ILE A 1 276 ? -14.136 -12.107 14.992 1.00 90.00 276 ILE A N 1
ATOM 2098 C CA . ILE A 1 276 ? -14.806 -12.472 16.246 1.00 90.00 276 ILE A CA 1
ATOM 2099 C C . ILE A 1 276 ? -14.832 -13.996 16.396 1.00 90.00 276 ILE A C 1
ATOM 2101 O O . ILE A 1 276 ? -15.355 -14.723 15.552 1.00 90.00 276 ILE A O 1
ATOM 2105 N N . LYS A 1 277 ? -14.290 -14.503 17.503 1.00 89.94 277 LYS A N 1
ATOM 2106 C CA . LYS A 1 277 ? -14.286 -15.938 17.812 1.00 89.94 277 LYS A CA 1
ATOM 2107 C C . LYS A 1 277 ? -15.639 -16.421 18.324 1.00 89.94 277 LYS A C 1
ATOM 2109 O O . LYS A 1 277 ? -16.096 -17.502 17.970 1.00 89.94 277 LYS A O 1
ATOM 2114 N N . SER A 1 278 ? -16.234 -15.654 19.234 1.00 89.69 278 SER A N 1
ATOM 2115 C CA . SER A 1 278 ? -17.506 -15.976 19.887 1.00 89.69 278 SER A CA 1
ATOM 2116 C C . SER A 1 278 ? -18.087 -14.744 20.581 1.00 89.69 278 SER A C 1
ATOM 2118 O O . SER A 1 278 ? -17.378 -13.761 20.804 1.00 89.69 278 SER A O 1
ATOM 2120 N N . LEU A 1 279 ? -19.366 -14.806 20.947 1.00 91.50 279 LEU A N 1
ATOM 2121 C CA . LEU A 1 279 ? -20.046 -13.762 21.711 1.00 91.50 279 LEU A CA 1
ATOM 2122 C C . LEU A 1 279 ? -20.054 -14.105 23.206 1.00 91.50 279 LEU A C 1
ATOM 2124 O O . LEU A 1 279 ? -20.402 -15.223 23.592 1.00 91.50 279 LEU A O 1
ATOM 2128 N N . GLY A 1 280 ? -19.708 -13.126 24.041 1.00 92.38 280 GLY A N 1
ATOM 2129 C CA . GLY A 1 280 ? -19.845 -13.207 25.493 1.00 92.38 280 GLY A CA 1
ATOM 2130 C C . GLY A 1 280 ? -21.307 -13.247 25.959 1.00 92.38 280 GLY A C 1
ATOM 2131 O O . GLY A 1 280 ? -22.263 -13.064 25.195 1.00 92.38 280 GLY A O 1
ATOM 2132 N N . ALA A 1 281 ? -21.504 -13.492 27.255 1.00 93.12 281 ALA A N 1
ATOM 2133 C CA . ALA A 1 281 ? -22.840 -13.593 27.834 1.00 93.12 281 ALA A CA 1
ATOM 2134 C C . ALA A 1 281 ? -23.590 -12.247 27.769 1.00 93.12 281 ALA A C 1
ATOM 2136 O O . ALA A 1 281 ? -23.128 -11.231 28.285 1.00 93.12 281 ALA A O 1
ATOM 2137 N N . GLY A 1 282 ? -24.783 -12.248 27.166 1.00 91.75 282 GLY A N 1
ATOM 2138 C CA . GLY A 1 282 ? -25.616 -11.048 27.013 1.00 91.75 282 GLY A CA 1
ATOM 2139 C C . GLY A 1 282 ? -25.145 -10.070 25.928 1.00 91.75 282 GLY A C 1
ATOM 2140 O O . GLY A 1 282 ? -25.756 -9.015 25.774 1.00 91.75 282 GLY A O 1
ATOM 2141 N N . THR A 1 283 ? -24.099 -10.407 25.165 1.00 92.88 283 THR A N 1
ATOM 2142 C CA . THR A 1 283 ? -23.605 -9.602 24.036 1.00 92.88 283 THR A CA 1
ATOM 2143 C C . THR A 1 283 ? -24.640 -9.516 22.915 1.00 92.88 283 THR A C 1
ATOM 2145 O O . THR A 1 283 ? -24.919 -8.427 22.420 1.00 92.88 283 THR A O 1
ATOM 2148 N N . ALA A 1 284 ? -25.267 -10.641 22.556 1.00 88.56 284 ALA A N 1
ATOM 2149 C CA . ALA A 1 284 ? -26.314 -10.666 21.535 1.00 88.56 284 ALA A CA 1
ATOM 2150 C C . ALA A 1 284 ? -27.531 -9.813 21.931 1.00 88.56 284 ALA A C 1
ATOM 2152 O O . ALA A 1 284 ? -28.079 -9.113 21.089 1.00 88.56 284 ALA A O 1
ATOM 2153 N N . ASP A 1 285 ? -27.926 -9.813 23.210 1.00 89.75 285 ASP A N 1
ATOM 2154 C CA . ASP A 1 285 ? -29.034 -8.979 23.698 1.00 89.75 285 ASP A CA 1
ATOM 2155 C C . ASP A 1 285 ? -28.708 -7.484 23.589 1.00 89.75 285 ASP A C 1
ATOM 2157 O O . ASP A 1 285 ? -29.569 -6.688 23.221 1.00 89.75 285 ASP A O 1
ATOM 2161 N N . ALA A 1 286 ? -27.460 -7.098 23.884 1.00 91.81 286 ALA A N 1
ATOM 2162 C CA . ALA A 1 286 ? -27.010 -5.717 23.742 1.00 91.81 286 ALA A CA 1
ATOM 2163 C C . ALA A 1 286 ? -27.056 -5.256 22.276 1.00 91.81 286 ALA A C 1
ATOM 2165 O O . ALA A 1 286 ? -27.547 -4.162 22.000 1.00 91.81 286 ALA A O 1
ATOM 2166 N N . LEU A 1 287 ? -26.610 -6.100 21.340 1.00 89.62 287 LEU A N 1
ATOM 2167 C CA . LEU A 1 287 ? -26.653 -5.796 19.907 1.00 89.62 287 LEU A CA 1
ATOM 2168 C C . LEU A 1 287 ? -28.082 -5.803 19.350 1.00 89.62 287 LEU A C 1
ATOM 2170 O O . LEU A 1 287 ? -28.440 -4.880 18.642 1.00 89.62 287 LEU A O 1
ATOM 2174 N N . ASN A 1 288 ? -28.938 -6.750 19.742 1.00 86.88 288 ASN A N 1
ATOM 2175 C CA . ASN A 1 288 ? -30.350 -6.795 19.323 1.00 86.88 288 ASN A CA 1
ATOM 2176 C C . ASN A 1 288 ? -31.197 -5.616 19.838 1.00 86.88 288 ASN A C 1
ATOM 2178 O O . ASN A 1 288 ? -32.337 -5.444 19.419 1.00 86.88 288 ASN A O 1
ATOM 2182 N N . SER A 1 289 ? -30.693 -4.850 20.808 1.00 84.75 289 SER A N 1
ATOM 2183 C CA . SER A 1 289 ? -31.411 -3.705 21.377 1.00 84.75 289 SER A CA 1
ATOM 2184 C C . SER A 1 289 ? -31.175 -2.388 20.628 1.00 84.75 289 SER A C 1
ATOM 2186 O O . SER A 1 289 ? -31.723 -1.362 21.031 1.00 84.75 289 SER A O 1
ATOM 2188 N N . THR A 1 290 ? -30.343 -2.400 19.582 1.00 83.06 290 THR A N 1
ATOM 2189 C CA . THR A 1 290 ? -29.989 -1.216 18.793 1.00 83.06 290 THR A CA 1
ATOM 2190 C C . THR A 1 290 ? -30.789 -1.153 17.494 1.00 83.06 290 THR A C 1
ATOM 2192 O O . THR A 1 290 ? -31.049 -2.182 16.893 1.00 83.06 290 THR A O 1
ATOM 2195 N N . ASP A 1 291 ? -31.125 0.055 17.035 1.00 82.25 291 ASP A N 1
ATOM 2196 C CA . ASP A 1 291 ? -31.770 0.289 15.728 1.00 82.25 291 ASP A CA 1
ATOM 2197 C C . ASP A 1 291 ? -30.734 0.386 14.581 1.00 82.25 291 ASP A C 1
ATOM 2199 O O . ASP A 1 291 ? -30.940 1.097 13.592 1.00 82.25 291 ASP A O 1
ATOM 2203 N N . LYS A 1 292 ? -29.544 -0.201 14.757 1.00 83.00 292 LYS A N 1
ATOM 2204 C CA . LYS A 1 292 ? -28.402 -0.029 13.848 1.00 83.00 292 LYS A CA 1
ATOM 2205 C C . LYS A 1 292 ? -27.988 -1.342 13.234 1.00 83.00 292 LYS A C 1
ATOM 2207 O O . LYS A 1 292 ? -28.048 -2.372 13.890 1.00 83.00 292 LYS A O 1
ATOM 2212 N N . VAL A 1 293 ? -27.436 -1.247 12.029 1.00 83.94 293 VAL A N 1
ATOM 2213 C CA . VAL A 1 293 ? -26.885 -2.400 11.329 1.00 83.94 293 VAL A CA 1
ATOM 2214 C C . VAL A 1 293 ? -25.494 -2.689 11.879 1.00 83.94 293 VAL A C 1
ATOM 2216 O O . VAL A 1 293 ? -24.540 -1.940 11.640 1.00 83.94 293 VAL A O 1
ATOM 2219 N N . VAL A 1 294 ? -25.387 -3.778 12.634 1.00 85.75 294 VAL A N 1
ATOM 2220 C CA . VAL A 1 294 ? -24.104 -4.325 13.079 1.00 85.75 294 VAL A CA 1
ATOM 2221 C C . VAL A 1 294 ? -23.891 -5.645 12.363 1.00 85.75 294 VAL A C 1
ATOM 2223 O O . VAL A 1 294 ? -24.588 -6.623 12.627 1.00 85.75 294 VAL A O 1
ATOM 2226 N N . TYR A 1 295 ? -22.907 -5.664 11.470 1.00 86.25 295 TYR A N 1
ATOM 2227 C CA . TYR A 1 295 ? -22.504 -6.877 10.779 1.00 86.25 295 TYR A CA 1
ATOM 2228 C C . TYR A 1 295 ? -21.333 -7.509 11.524 1.00 86.25 295 TYR A C 1
ATOM 2230 O O . TYR A 1 295 ? -20.340 -6.838 11.818 1.00 86.25 295 TYR A O 1
ATOM 2238 N N . ILE A 1 296 ? -21.440 -8.802 11.819 1.00 84.25 296 ILE A N 1
ATOM 2239 C CA . ILE A 1 296 ? -20.368 -9.569 12.454 1.00 84.25 296 ILE A CA 1
ATOM 2240 C C . ILE A 1 296 ? -19.988 -10.745 11.567 1.00 84.25 296 ILE A C 1
ATOM 2242 O O . ILE A 1 296 ? -20.806 -11.639 11.347 1.00 84.25 296 ILE A O 1
ATOM 2246 N N . GLU A 1 297 ? -18.727 -10.777 11.144 1.00 81.75 297 GLU A N 1
ATOM 2247 C CA . GLU A 1 297 ? -18.091 -11.956 10.569 1.00 81.75 297 GLU A CA 1
ATOM 2248 C C . GLU A 1 297 ? -17.301 -12.694 11.648 1.00 81.75 297 GLU A C 1
ATOM 2250 O O . GLU A 1 297 ? -16.336 -12.180 12.228 1.00 81.75 297 GLU A O 1
ATOM 2255 N N . THR A 1 298 ? -17.729 -13.919 11.941 1.00 76.06 298 THR A N 1
ATOM 2256 C CA . THR A 1 298 ? -16.993 -14.787 12.859 1.00 76.06 298 THR A CA 1
ATOM 2257 C C . THR A 1 298 ? -15.896 -15.556 12.128 1.00 76.06 298 THR A C 1
ATOM 2259 O O . THR A 1 298 ? -16.022 -15.878 10.947 1.00 76.06 298 THR A O 1
ATOM 2262 N N . ASN A 1 299 ? -14.855 -15.976 12.854 1.00 67.50 299 ASN A N 1
ATOM 2263 C CA . ASN A 1 299 ? -13.787 -16.840 12.315 1.00 67.50 299 ASN A CA 1
ATOM 2264 C C . ASN A 1 299 ? -14.288 -18.209 11.801 1.00 67.50 299 ASN A C 1
ATOM 2266 O O . ASN A 1 299 ? -13.521 -18.977 11.222 1.00 67.50 299 ASN A O 1
ATOM 2270 N N . LEU A 1 300 ? -15.560 -18.540 12.040 1.00 59.31 300 LEU A N 1
ATOM 2271 C CA . LEU A 1 300 ? -16.219 -19.757 11.569 1.00 59.31 300 LEU A CA 1
ATOM 2272 C C . LEU A 1 300 ? -16.981 -19.547 10.247 1.00 59.31 300 LEU A C 1
ATOM 2274 O O . LEU A 1 300 ? -17.589 -20.492 9.747 1.00 59.31 300 LEU A O 1
ATOM 2278 N N . GLY A 1 301 ? -16.957 -18.334 9.682 1.00 58.50 301 GLY A N 1
ATOM 2279 C CA . GLY A 1 301 ? -17.741 -17.960 8.504 1.00 58.50 301 GLY A CA 1
ATOM 2280 C C . GLY A 1 301 ? -19.235 -17.783 8.795 1.00 58.50 301 GLY A C 1
ATOM 2281 O O . GLY A 1 301 ? -20.029 -17.658 7.862 1.00 58.50 301 GLY A O 1
ATOM 2282 N N . GLU A 1 302 ? -19.641 -17.789 10.071 1.00 62.44 302 GLU A N 1
ATOM 2283 C CA . GLU A 1 302 ? -20.999 -17.415 10.462 1.00 62.44 302 GLU A CA 1
ATOM 2284 C C . GLU A 1 302 ? -21.110 -15.893 10.428 1.00 62.44 302 GLU A C 1
ATOM 2286 O O . GLU A 1 302 ? -20.316 -15.185 11.057 1.00 62.44 302 GLU A O 1
ATOM 2291 N N . VAL A 1 303 ? -22.099 -15.420 9.677 1.00 61.81 303 VAL A N 1
ATOM 2292 C CA . VAL A 1 303 ? -22.448 -14.009 9.558 1.00 61.81 303 VAL A CA 1
ATOM 2293 C C . VAL A 1 303 ? -23.673 -13.750 10.420 1.00 61.81 303 VAL A C 1
ATOM 2295 O O . VAL A 1 303 ? -24.714 -14.386 10.228 1.00 61.81 303 VAL A O 1
ATOM 2298 N N . HIS A 1 304 ? -23.557 -12.812 11.356 1.00 68.19 304 HIS A N 1
ATOM 2299 C CA . HIS A 1 304 ? -24.690 -12.334 12.140 1.00 68.19 304 HIS A CA 1
ATOM 2300 C C . HIS A 1 304 ? -25.042 -10.908 11.722 1.00 68.19 304 HIS A C 1
ATOM 2302 O O . HIS A 1 304 ? -24.191 -10.019 11.765 1.00 68.19 304 HIS A O 1
ATOM 2308 N N . ASP A 1 305 ? -26.301 -10.717 11.332 1.00 63.16 305 ASP A N 1
ATOM 2309 C CA . ASP A 1 305 ? -26.887 -9.418 11.013 1.00 63.16 305 ASP A CA 1
ATOM 2310 C C . ASP A 1 305 ? -27.829 -9.020 12.154 1.00 63.16 305 ASP A C 1
ATOM 2312 O O . ASP A 1 305 ? -28.773 -9.752 12.474 1.00 63.16 305 ASP A O 1
ATOM 2316 N N . PHE A 1 306 ? -27.521 -7.902 12.805 1.00 68.31 306 PHE A N 1
ATOM 2317 C CA . PHE A 1 306 ? -28.335 -7.308 13.858 1.00 68.31 306 PHE A CA 1
ATOM 2318 C C . PHE A 1 306 ? -28.927 -6.009 13.304 1.00 68.31 306 PHE A C 1
ATOM 2320 O O . PHE A 1 306 ? -28.167 -5.134 12.887 1.00 68.31 306 PHE A O 1
ATOM 2327 N N . THR A 1 307 ? -30.262 -5.913 13.279 1.00 58.09 307 THR A N 1
ATOM 2328 C CA . THR A 1 307 ? -31.041 -4.793 12.713 1.00 58.09 307 THR A CA 1
ATOM 2329 C C . THR A 1 307 ? -32.031 -4.221 13.705 1.00 58.09 307 THR A C 1
ATOM 2331 O O . THR A 1 307 ? -32.696 -5.059 14.363 1.00 58.09 307 THR A O 1
#

pLDDT: mean 93.11, std 7.78, range [46.84, 98.5]

Radius of gyration: 23.7 Å; chains: 1; bounding box: 54×35×64 Å